Protein AF-A0A3D8RR15-F1 (afdb_monomer_lite)

Structure (mmCIF, N/CA/C/O backbone):
data_AF-A0A3D8RR15-F1
#
_entry.id   AF-A0A3D8RR15-F1
#
loop_
_atom_site.group_PDB
_atom_site.id
_atom_site.type_symbol
_atom_site.label_atom_id
_atom_site.label_alt_id
_atom_site.label_comp_id
_atom_site.label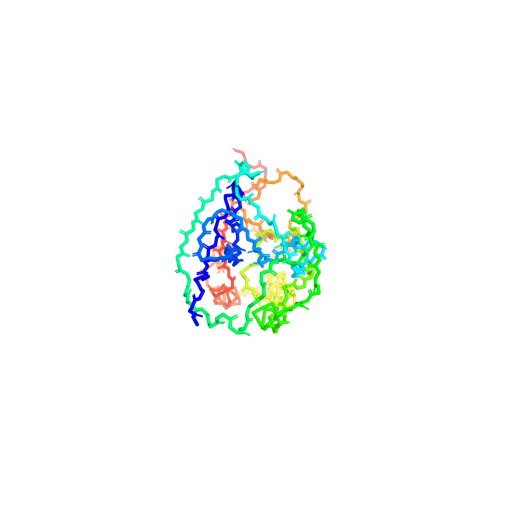_asym_id
_atom_site.label_entity_id
_atom_site.label_seq_id
_atom_site.pdbx_PDB_ins_code
_atom_site.Cartn_x
_atom_site.Cartn_y
_atom_site.Cartn_z
_atom_site.occupancy
_atom_site.B_iso_or_equiv
_atom_site.auth_seq_id
_atom_site.auth_comp_id
_atom_site.auth_asym_id
_atom_site.auth_atom_id
_atom_site.pdbx_PDB_model_num
ATOM 1 N N . MET A 1 1 ? 19.120 -11.774 -37.122 1.00 81.31 1 MET A N 1
ATOM 2 C CA . MET A 1 1 ? 20.131 -11.778 -36.034 1.00 81.31 1 MET A CA 1
ATOM 3 C C . MET A 1 1 ? 19.408 -11.426 -34.748 1.00 81.31 1 MET A C 1
ATOM 5 O O . MET A 1 1 ? 18.477 -10.637 -34.823 1.00 81.31 1 MET A O 1
ATOM 9 N N . SER A 1 2 ? 19.766 -12.019 -33.614 1.00 89.56 2 SER A N 1
ATOM 10 C CA . SER A 1 2 ? 19.128 -11.731 -32.325 1.00 89.56 2 SER A CA 1
ATOM 11 C C . SER A 1 2 ? 19.784 -10.544 -31.616 1.00 89.56 2 SER A C 1
ATOM 13 O O . SER A 1 2 ? 20.958 -10.241 -31.834 1.00 89.56 2 SER A O 1
ATOM 15 N N . ARG A 1 3 ? 19.001 -9.871 -30.776 1.00 91.81 3 ARG A N 1
ATOM 16 C CA . ARG A 1 3 ? 19.387 -8.743 -29.932 1.00 91.81 3 ARG A CA 1
ATOM 17 C C . ARG A 1 3 ? 18.994 -9.050 -28.502 1.00 91.81 3 ARG A C 1
ATOM 19 O O . ARG A 1 3 ? 17.835 -9.364 -28.253 1.00 91.81 3 ARG A O 1
ATOM 26 N N . THR A 1 4 ? 19.949 -8.984 -27.587 1.00 93.31 4 THR A N 1
ATOM 27 C CA . THR A 1 4 ? 19.691 -9.251 -26.174 1.00 93.31 4 THR A CA 1
ATOM 28 C C . THR A 1 4 ? 19.038 -8.036 -25.524 1.00 93.31 4 THR A C 1
ATOM 30 O O . THR A 1 4 ? 19.470 -6.902 -25.731 1.00 93.31 4 THR A O 1
ATOM 33 N N . ILE A 1 5 ? 17.987 -8.288 -24.753 1.00 94.44 5 ILE A N 1
ATOM 34 C CA . ILE A 1 5 ? 17.333 -7.325 -23.873 1.00 94.44 5 ILE A CA 1
ATOM 35 C C . ILE A 1 5 ? 17.653 -7.688 -22.425 1.00 94.44 5 ILE A C 1
ATOM 37 O O . ILE A 1 5 ? 17.771 -8.863 -22.070 1.00 94.44 5 ILE A O 1
ATOM 41 N N . TYR A 1 6 ? 17.788 -6.673 -21.587 1.00 95.62 6 TYR A N 1
ATOM 42 C CA . TYR A 1 6 ? 18.204 -6.804 -20.200 1.00 95.62 6 TYR A CA 1
ATOM 43 C C . TYR A 1 6 ? 17.142 -6.214 -19.280 1.00 95.62 6 TYR A C 1
ATOM 45 O O . TYR A 1 6 ? 16.520 -5.202 -19.605 1.00 95.62 6 TYR A O 1
ATOM 53 N N . LEU A 1 7 ? 16.960 -6.829 -18.118 1.00 96.00 7 LEU A N 1
ATOM 54 C CA . LEU A 1 7 ? 16.327 -6.189 -16.978 1.00 96.00 7 LEU A CA 1
ATOM 55 C C . LEU A 1 7 ? 17.397 -5.358 -16.275 1.00 96.00 7 LEU A C 1
ATOM 57 O O . LEU A 1 7 ? 18.438 -5.895 -15.897 1.00 96.00 7 LEU A O 1
ATOM 61 N N . ALA A 1 8 ? 17.142 -4.067 -16.118 1.00 93.94 8 ALA A N 1
ATOM 62 C CA . ALA A 1 8 ? 17.992 -3.152 -15.380 1.00 93.94 8 ALA A CA 1
ATOM 63 C C . ALA A 1 8 ? 17.315 -2.747 -14.071 1.00 93.94 8 ALA A C 1
ATOM 65 O O . ALA A 1 8 ? 16.169 -2.302 -14.067 1.00 93.94 8 ALA A O 1
ATOM 66 N N . GLU A 1 9 ? 18.041 -2.881 -12.969 1.00 93.12 9 GLU A N 1
ATOM 67 C CA . GLU A 1 9 ? 17.574 -2.580 -11.620 1.00 93.12 9 GLU A CA 1
ATOM 68 C C . GLU A 1 9 ? 18.453 -1.487 -11.020 1.00 93.12 9 GLU A C 1
ATOM 70 O O . GLU A 1 9 ? 19.650 -1.683 -10.820 1.00 93.12 9 GLU A O 1
ATOM 75 N N . PHE A 1 10 ? 17.869 -0.327 -10.737 1.00 89.88 10 PHE A N 1
ATOM 76 C CA . PHE A 1 10 ? 18.569 0.828 -10.188 1.00 89.88 10 PHE A CA 1
ATOM 77 C C . PHE A 1 10 ? 18.265 0.970 -8.700 1.00 89.88 10 PHE A C 1
ATOM 79 O O . PHE A 1 10 ? 17.107 0.902 -8.273 1.00 89.88 10 PHE A O 1
ATOM 86 N N . SER A 1 11 ? 19.301 1.222 -7.901 1.00 87.00 11 SER A N 1
ATOM 87 C CA . SER A 1 11 ? 19.129 1.482 -6.472 1.00 87.00 11 SER A CA 1
ATOM 88 C C . SER A 1 11 ? 18.287 2.743 -6.242 1.00 87.00 11 SER A C 1
ATOM 90 O O . SER A 1 11 ? 18.557 3.779 -6.849 1.00 87.00 11 SER A O 1
ATOM 92 N N . ASN A 1 12 ? 17.317 2.677 -5.327 1.00 83.69 12 ASN A N 1
ATOM 93 C CA . ASN A 1 12 ? 16.390 3.776 -5.030 1.00 83.69 12 ASN A CA 1
ATOM 94 C C . ASN A 1 12 ? 16.371 4.126 -3.529 1.00 83.69 12 ASN A C 1
ATOM 96 O O . ASN A 1 12 ? 15.324 4.366 -2.922 1.00 83.69 12 ASN A O 1
ATOM 100 N N . GLY A 1 13 ? 17.550 4.104 -2.899 1.00 82.19 13 GLY A N 1
ATOM 101 C CA . GLY A 1 13 ? 17.692 4.323 -1.459 1.00 82.19 13 GLY A CA 1
ATOM 102 C C . GLY A 1 13 ? 16.816 3.351 -0.646 1.00 82.19 13 GLY A C 1
ATOM 103 O O . GLY A 1 13 ? 16.933 2.146 -0.851 1.00 82.19 13 GLY A O 1
ATOM 104 N N . PRO A 1 14 ? 15.944 3.839 0.260 1.00 75.00 14 PRO A N 1
ATOM 105 C CA . PRO A 1 14 ? 15.065 2.992 1.073 1.00 75.00 14 PRO A CA 1
ATOM 106 C C . PRO A 1 14 ? 13.806 2.501 0.334 1.00 75.00 14 PRO A C 1
ATOM 108 O O . PRO A 1 14 ? 13.006 1.772 0.914 1.00 75.00 14 PRO A O 1
ATOM 111 N N . ARG A 1 15 ? 13.579 2.936 -0.912 1.00 76.88 15 ARG A N 1
ATOM 112 C CA . ARG A 1 15 ? 12.416 2.543 -1.719 1.00 76.88 15 ARG A CA 1
ATOM 113 C C . ARG A 1 15 ? 12.740 1.303 -2.557 1.00 76.88 15 ARG A C 1
ATOM 115 O O . ARG A 1 15 ? 13.917 1.041 -2.812 1.00 76.88 15 ARG A O 1
ATOM 122 N N . PRO A 1 16 ? 11.717 0.569 -3.039 1.00 80.56 16 PRO A N 1
ATOM 123 C CA . PRO A 1 16 ? 11.924 -0.495 -4.012 1.00 80.56 16 PRO A CA 1
ATOM 124 C C . PRO A 1 16 ? 12.769 -0.021 -5.199 1.00 80.56 16 PRO A C 1
ATOM 126 O O . PRO A 1 16 ? 12.643 1.129 -5.641 1.00 80.56 16 PRO A O 1
ATOM 129 N N . ALA A 1 17 ? 13.634 -0.913 -5.686 1.00 84.38 17 ALA A N 1
ATOM 130 C CA . ALA A 1 17 ? 14.498 -0.646 -6.826 1.00 84.38 17 ALA A CA 1
ATOM 131 C C . ALA A 1 17 ? 13.667 -0.213 -8.040 1.00 84.38 17 ALA A C 1
ATOM 133 O O . ALA A 1 17 ? 12.583 -0.742 -8.292 1.0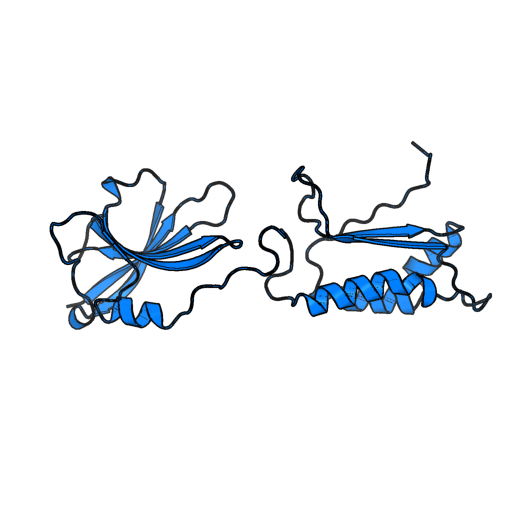0 84.38 17 ALA A O 1
ATOM 134 N N . HIS A 1 18 ? 14.184 0.757 -8.789 1.00 89.44 18 HIS A N 1
ATOM 135 C CA . HIS A 1 18 ? 13.564 1.161 -10.044 1.00 89.44 18 HIS A CA 1
ATOM 136 C C . HIS A 1 18 ? 13.942 0.146 -11.116 1.00 89.44 18 HIS A C 1
ATOM 138 O O . HIS A 1 18 ? 15.128 -0.092 -11.334 1.00 89.44 18 HIS A O 1
ATOM 144 N N . GLN A 1 19 ? 12.954 -0.456 -11.771 1.00 93.62 19 GLN A N 1
ATOM 145 C CA . GLN A 1 19 ? 13.181 -1.474 -12.793 1.00 93.62 19 GLN A CA 1
ATOM 146 C C . GLN A 1 19 ? 12.877 -0.923 -14.184 1.00 93.62 19 GLN A C 1
ATOM 148 O O . GLN A 1 19 ? 11.912 -0.184 -14.390 1.00 93.62 19 GLN A O 1
ATOM 153 N N . SER A 1 20 ? 13.698 -1.296 -15.157 1.00 94.81 20 SER A N 1
ATOM 154 C CA . SER A 1 20 ? 13.482 -0.957 -16.558 1.00 94.81 20 SER A CA 1
ATOM 155 C C . SER A 1 20 ? 13.972 -2.056 -17.489 1.00 94.81 20 SER A C 1
ATOM 157 O O . SER A 1 20 ? 14.752 -2.928 -17.109 1.00 94.81 20 SER A O 1
ATOM 159 N N . VAL A 1 21 ? 13.519 -2.003 -18.738 1.00 95.81 21 VAL A N 1
ATOM 160 C CA . VAL A 1 21 ? 14.070 -2.832 -19.808 1.00 95.81 21 VAL A CA 1
ATOM 161 C C . VAL A 1 21 ? 15.139 -2.024 -20.530 1.00 95.81 21 VAL A C 1
ATOM 163 O O . VAL A 1 21 ? 14.863 -0.948 -21.061 1.00 95.81 21 VAL A O 1
ATOM 166 N N . PHE A 1 22 ? 16.360 -2.543 -20.566 1.00 95.50 22 PHE A N 1
ATOM 167 C CA . PHE A 1 22 ? 17.473 -1.963 -21.304 1.00 95.50 22 PHE A CA 1
ATOM 168 C C . PHE A 1 22 ? 17.768 -2.781 -22.557 1.00 95.50 22 PHE A C 1
ATOM 170 O O . PHE A 1 22 ? 17.783 -4.012 -22.535 1.00 95.50 22 PHE A O 1
ATOM 177 N N . MET A 1 23 ? 18.059 -2.092 -23.654 1.00 94.50 23 MET A N 1
ATOM 178 C CA . MET A 1 23 ? 18.570 -2.713 -24.866 1.00 94.50 23 MET A CA 1
ATOM 179 C C . MET A 1 23 ? 19.755 -1.904 -25.394 1.00 94.50 23 MET A C 1
ATOM 181 O O . MET A 1 23 ? 19.569 -0.728 -25.728 1.00 94.50 23 MET A O 1
ATOM 185 N N . PRO A 1 24 ? 20.951 -2.504 -25.517 1.00 93.56 24 PRO A N 1
ATOM 186 C CA . PRO A 1 24 ? 22.107 -1.812 -26.063 1.00 93.56 24 PRO A CA 1
ATOM 187 C C . PRO A 1 24 ? 21.898 -1.455 -27.540 1.00 93.56 24 PRO A C 1
ATOM 189 O O . PRO A 1 24 ? 21.226 -2.166 -28.298 1.00 93.56 24 PRO A O 1
ATOM 192 N N . THR A 1 25 ? 22.505 -0.344 -27.950 1.00 90.38 25 THR A N 1
ATOM 193 C CA . THR A 1 25 ? 22.716 -0.013 -29.360 1.00 90.38 25 THR A CA 1
ATOM 194 C C . THR A 1 25 ? 23.772 -0.968 -29.906 1.00 90.38 25 THR A C 1
ATOM 196 O O . THR A 1 25 ? 24.826 -1.146 -29.299 1.00 90.38 25 THR A O 1
ATOM 199 N N . GLY A 1 26 ? 23.519 -1.612 -31.044 1.00 86.00 26 GLY A N 1
ATOM 200 C CA . GLY A 1 26 ? 24.313 -2.794 -31.392 1.00 86.00 26 GLY A CA 1
ATOM 201 C C . GLY A 1 26 ? 24.082 -3.965 -30.414 1.00 86.00 26 GLY A C 1
ATOM 202 O O . GLY A 1 26 ? 23.100 -4.026 -29.683 1.00 86.00 26 GLY A O 1
ATOM 203 N N . ASN A 1 27 ? 24.979 -4.944 -30.379 1.00 80.19 27 ASN A N 1
ATOM 204 C CA . ASN A 1 27 ? 24.727 -6.171 -29.606 1.00 80.19 27 ASN A CA 1
ATOM 205 C C . ASN A 1 27 ? 25.288 -6.146 -28.173 1.00 80.19 27 ASN A C 1
ATOM 207 O O . ASN A 1 27 ? 25.127 -7.130 -27.458 1.00 80.19 27 ASN A O 1
ATOM 211 N N . ALA A 1 28 ? 25.981 -5.079 -27.767 1.00 81.38 28 ALA A N 1
ATOM 212 C CA . ALA A 1 28 ? 26.660 -4.990 -26.476 1.00 81.38 28 ALA A CA 1
ATOM 213 C C . ALA A 1 28 ? 27.001 -3.534 -26.124 1.00 81.38 28 ALA A C 1
ATOM 215 O O . ALA A 1 28 ? 26.976 -2.659 -26.988 1.00 81.38 28 ALA A O 1
ATOM 216 N N . GLY A 1 29 ? 27.394 -3.304 -24.871 1.00 86.06 29 GLY A N 1
ATOM 217 C CA . GLY A 1 29 ? 27.859 -2.009 -24.376 1.00 86.06 29 GLY A CA 1
ATOM 218 C C . GLY A 1 29 ? 26.901 -1.372 -23.374 1.00 86.06 29 GLY A C 1
ATOM 219 O O . GLY A 1 29 ? 25.882 -1.949 -23.002 1.00 86.06 29 GLY A O 1
ATOM 220 N N . THR A 1 30 ? 27.262 -0.175 -22.922 1.00 89.25 30 THR A N 1
ATOM 221 C CA . THR A 1 30 ? 26.527 0.592 -21.904 1.00 89.25 30 THR A CA 1
ATOM 222 C C . THR A 1 30 ? 25.535 1.581 -22.501 1.00 89.25 30 THR A C 1
ATOM 224 O O . THR A 1 30 ? 24.663 2.075 -21.789 1.00 89.25 30 THR A O 1
ATOM 227 N N . LYS A 1 31 ? 25.651 1.857 -23.805 1.00 92.25 31 LYS A N 1
ATOM 228 C CA . LYS A 1 31 ? 24.805 2.804 -24.522 1.00 92.25 31 LYS A CA 1
ATOM 229 C C . LYS A 1 31 ? 23.668 2.100 -25.248 1.00 92.25 31 LYS A C 1
ATOM 231 O O . LYS A 1 31 ? 23.895 1.107 -25.936 1.00 92.25 31 LYS A O 1
ATOM 236 N N . GLY A 1 32 ? 22.455 2.628 -25.141 1.00 93.19 32 GLY A N 1
ATOM 237 C CA . GLY A 1 32 ? 21.276 2.000 -25.716 1.00 93.19 32 GLY A CA 1
ATOM 238 C C . GLY A 1 32 ? 19.986 2.780 -25.530 1.00 93.19 32 GLY A C 1
ATOM 239 O O . GLY A 1 32 ? 19.973 4.010 -25.400 1.00 93.19 32 GLY A O 1
ATOM 240 N N . LYS A 1 33 ? 18.879 2.041 -25.523 1.00 93.25 33 LYS A N 1
ATOM 241 C CA . LYS A 1 33 ? 17.575 2.544 -25.099 1.00 93.25 33 LYS A CA 1
ATOM 242 C C . LYS A 1 33 ? 17.150 1.923 -23.777 1.00 93.25 33 LYS A C 1
ATOM 244 O O . LYS A 1 33 ? 17.424 0.754 -23.513 1.00 93.25 33 LYS A O 1
ATOM 249 N N . LEU A 1 34 ? 16.452 2.721 -22.982 1.00 94.94 34 LEU A N 1
ATOM 250 C CA . LEU A 1 34 ? 15.803 2.326 -21.744 1.00 94.94 34 LEU A CA 1
ATOM 251 C C . LEU A 1 34 ? 14.294 2.491 -21.929 1.00 94.94 34 LEU A C 1
ATOM 253 O O . LEU A 1 34 ? 13.831 3.551 -22.352 1.00 94.94 34 LEU A O 1
ATOM 257 N N . ILE A 1 35 ? 13.535 1.457 -21.599 1.00 95.56 35 ILE A N 1
ATOM 258 C CA . ILE A 1 35 ? 12.078 1.486 -21.531 1.00 95.56 35 ILE A CA 1
ATOM 259 C C . ILE A 1 35 ? 11.723 1.383 -20.058 1.00 95.56 35 ILE A C 1
ATOM 261 O O . ILE A 1 35 ? 12.005 0.367 -19.420 1.00 95.56 35 ILE A O 1
ATOM 265 N N . HIS A 1 36 ? 11.146 2.438 -19.501 1.00 95.19 36 HIS A N 1
ATOM 266 C CA . HIS A 1 36 ? 10.798 2.468 -18.087 1.00 95.19 36 HIS A CA 1
ATOM 267 C C . HIS A 1 36 ? 9.482 3.190 -17.855 1.00 95.19 36 HIS A C 1
ATOM 269 O O . HIS A 1 36 ? 8.981 3.913 -18.714 1.00 95.19 36 HIS A O 1
ATOM 275 N N . VAL A 1 37 ? 8.924 2.966 -16.677 1.00 92.88 37 VAL A N 1
ATOM 276 C CA . VAL A 1 37 ? 7.763 3.696 -16.196 1.00 92.88 37 VAL A CA 1
ATOM 277 C C . VAL A 1 37 ? 8.248 4.631 -15.103 1.00 92.88 37 VAL A C 1
ATOM 279 O O . VAL A 1 37 ? 8.752 4.161 -14.088 1.00 92.88 37 VAL A O 1
ATOM 282 N N . ASP A 1 38 ? 8.113 5.932 -15.318 1.00 89.56 38 ASP A N 1
ATOM 283 C CA . ASP A 1 38 ? 8.514 6.960 -14.360 1.00 89.56 38 ASP A CA 1
ATOM 284 C C . ASP A 1 38 ? 7.288 7.668 -13.788 1.00 89.56 38 ASP A C 1
ATOM 286 O O . ASP A 1 38 ? 6.212 7.689 -14.391 1.00 89.56 38 ASP A O 1
ATOM 290 N N . GLY A 1 39 ? 7.436 8.241 -12.601 1.00 86.69 39 GLY A N 1
ATOM 291 C CA . GLY A 1 39 ? 6.383 9.004 -11.953 1.00 86.69 39 GLY A CA 1
ATOM 292 C C . GLY A 1 39 ? 6.275 8.701 -10.472 1.00 86.69 39 GLY A C 1
ATOM 293 O O . GLY A 1 39 ? 7.199 8.203 -9.828 1.00 86.69 39 GLY A O 1
ATOM 294 N N . ASN A 1 40 ? 5.135 9.064 -9.901 1.00 80.50 40 ASN A N 1
ATOM 295 C CA . ASN A 1 40 ? 4.880 8.868 -8.484 1.00 80.50 40 ASN A CA 1
ATOM 296 C C . ASN A 1 40 ? 3.383 8.672 -8.226 1.00 80.50 40 ASN A C 1
ATOM 298 O O . ASN A 1 40 ? 2.561 9.099 -9.038 1.00 80.50 40 ASN A O 1
ATOM 302 N N . PRO A 1 41 ? 2.993 8.102 -7.073 1.00 75.88 41 PRO A N 1
ATOM 303 C CA . PRO A 1 41 ? 1.584 7.869 -6.768 1.00 75.88 41 PRO A CA 1
ATOM 304 C C . PRO A 1 41 ? 0.702 9.126 -6.851 1.00 75.88 41 PRO A C 1
ATOM 306 O O . PRO A 1 41 ? -0.471 9.007 -7.202 1.00 75.88 41 PRO A O 1
ATOM 309 N N . ALA A 1 42 ? 1.241 10.321 -6.565 1.00 67.81 42 ALA A N 1
ATOM 310 C CA . ALA A 1 42 ? 0.489 11.581 -6.541 1.00 67.81 42 ALA A CA 1
ATOM 311 C C . ALA A 1 42 ? 0.147 12.126 -7.924 1.00 67.81 42 ALA A C 1
ATOM 313 O O . ALA A 1 42 ? -0.936 12.681 -8.106 1.00 67.81 42 ALA A O 1
ATOM 314 N N . LEU A 1 43 ? 1.047 11.961 -8.888 1.00 75.00 43 LEU A N 1
ATOM 315 C CA . LEU A 1 43 ? 0.873 12.444 -10.258 1.00 75.00 43 LEU A CA 1
ATOM 316 C C . LEU A 1 43 ? 0.492 11.323 -11.232 1.00 75.00 43 LEU A C 1
ATOM 318 O O . LEU A 1 43 ? 0.049 11.604 -12.342 1.00 75.00 43 LEU A O 1
ATOM 322 N N . GLY A 1 44 ? 0.596 10.069 -10.793 1.00 81.00 44 GLY A N 1
ATOM 323 C CA . GLY A 1 44 ? 0.514 8.896 -11.649 1.00 81.00 44 GLY A CA 1
ATOM 324 C C . GLY A 1 44 ? 1.863 8.556 -12.270 1.00 81.00 44 GLY A C 1
ATOM 325 O O . GLY A 1 44 ? 2.872 9.238 -12.063 1.00 81.00 44 GLY A O 1
ATOM 326 N N . PHE A 1 45 ? 1.862 7.466 -13.023 1.00 90.19 45 PHE A N 1
ATOM 327 C CA . PHE A 1 45 ? 3.034 6.962 -13.712 1.00 90.19 45 PHE A CA 1
ATOM 328 C C . PHE A 1 45 ? 2.844 7.065 -15.223 1.00 90.19 45 PHE A C 1
ATOM 330 O O . PHE A 1 45 ? 1.724 7.032 -15.730 1.00 90.19 45 PHE A O 1
ATOM 337 N N . SER A 1 46 ? 3.942 7.220 -15.952 1.00 92.50 46 SER A N 1
ATOM 338 C CA . SER A 1 46 ? 3.962 7.363 -17.405 1.00 92.50 46 SER A CA 1
ATOM 339 C C . SER A 1 46 ? 5.049 6.481 -18.000 1.00 92.50 46 SER A C 1
ATOM 341 O O . SER A 1 46 ? 6.140 6.363 -17.450 1.00 92.50 46 SER A O 1
ATOM 343 N N . LEU A 1 47 ? 4.735 5.842 -19.126 1.00 95.31 47 LEU A N 1
ATOM 344 C CA . LEU A 1 47 ? 5.711 5.096 -19.909 1.00 95.31 47 LEU A CA 1
ATOM 345 C C . LEU A 1 47 ? 6.621 6.088 -20.631 1.00 95.31 47 LEU A C 1
ATOM 347 O O . LEU A 1 47 ? 6.139 6.991 -21.316 1.00 95.31 47 LEU A O 1
ATOM 351 N N . GLU A 1 48 ? 7.925 5.886 -20.505 1.00 95.19 48 GLU A N 1
ATOM 352 C CA . GLU A 1 48 ? 8.936 6.745 -21.102 1.00 95.19 48 GLU A CA 1
ATOM 353 C C . GLU A 1 48 ? 9.998 5.907 -21.824 1.00 95.19 48 GLU A C 1
ATOM 355 O O . GLU A 1 48 ? 10.421 4.836 -21.377 1.00 95.19 48 GLU A O 1
ATOM 360 N N . PHE A 1 49 ? 10.435 6.415 -22.974 1.00 95.19 49 PHE A N 1
ATOM 361 C CA . PHE A 1 49 ? 11.507 5.853 -23.778 1.00 95.19 49 PHE A CA 1
ATOM 362 C C . PHE A 1 49 ? 12.709 6.787 -23.716 1.00 95.19 49 PHE A C 1
ATOM 364 O O . PHE A 1 49 ? 12.692 7.882 -24.288 1.00 95.19 49 PHE A O 1
ATOM 371 N N . LEU A 1 50 ? 13.773 6.341 -23.050 1.00 94.06 50 LEU A N 1
ATOM 372 C CA . LEU A 1 50 ? 15.067 7.010 -23.107 1.00 94.06 50 LEU A CA 1
ATOM 373 C C . LEU A 1 50 ? 15.862 6.388 -24.243 1.00 94.06 50 LEU A C 1
ATOM 375 O O . LEU A 1 50 ? 16.037 5.174 -24.310 1.00 94.06 50 LEU A O 1
ATOM 379 N N . ARG A 1 51 ? 16.366 7.219 -25.145 1.00 93.38 51 ARG A N 1
ATOM 380 C CA . ARG A 1 51 ? 17.150 6.793 -26.305 1.00 93.38 51 ARG A CA 1
ATOM 381 C C . ARG A 1 51 ? 18.515 7.452 -26.260 1.00 93.38 51 ARG A C 1
ATOM 383 O O . ARG A 1 51 ? 18.603 8.629 -25.926 1.00 93.38 51 ARG A O 1
ATOM 390 N N . ASN A 1 52 ? 19.554 6.704 -26.632 1.00 92.44 52 ASN A N 1
ATOM 391 C CA . ASN A 1 52 ? 20.959 7.066 -26.430 1.00 92.44 52 ASN A CA 1
ATOM 392 C C . ASN A 1 52 ? 21.326 7.221 -24.942 1.00 92.44 52 ASN A C 1
ATOM 394 O O . ASN A 1 52 ? 22.201 8.016 -24.613 1.00 92.44 52 ASN A O 1
ATOM 398 N N . PHE A 1 53 ? 20.651 6.477 -24.062 1.00 92.56 53 PHE A N 1
ATOM 399 C CA . PHE A 1 53 ? 21.011 6.361 -22.651 1.00 92.56 53 PHE A CA 1
ATOM 400 C C . PHE A 1 53 ? 22.342 5.635 -22.520 1.00 92.56 53 PHE A C 1
ATOM 402 O O . PHE A 1 53 ? 22.519 4.614 -23.178 1.00 92.56 53 PHE A O 1
ATOM 409 N N . ASP A 1 54 ? 23.246 6.142 -21.688 1.00 92.00 54 ASP A N 1
ATOM 410 C CA . ASP A 1 54 ? 24.533 5.515 -21.407 1.00 92.00 54 ASP A CA 1
ATOM 411 C C . ASP A 1 54 ? 24.722 5.374 -19.897 1.00 92.00 54 ASP A C 1
ATOM 413 O O . ASP A 1 54 ? 24.668 6.359 -19.159 1.00 92.00 54 ASP A O 1
ATOM 417 N N . TYR A 1 55 ? 24.966 4.148 -19.434 1.00 89.50 55 TYR A N 1
ATOM 418 C CA . TYR A 1 55 ? 25.285 3.908 -18.027 1.00 89.50 55 TYR A CA 1
ATOM 419 C C . TYR A 1 55 ? 26.580 4.597 -17.583 1.00 89.50 55 TYR A C 1
ATOM 421 O O . TYR A 1 55 ? 26.744 4.836 -16.390 1.00 89.50 55 TYR A O 1
ATOM 429 N N . ALA A 1 56 ? 27.490 4.930 -18.504 1.00 87.44 56 ALA A N 1
ATOM 430 C CA . ALA A 1 56 ? 28.704 5.675 -18.171 1.00 87.44 56 ALA A CA 1
ATOM 431 C C . ALA A 1 56 ? 28.403 7.086 -17.632 1.00 87.44 56 ALA A C 1
ATOM 433 O O . ALA A 1 56 ? 29.150 7.595 -16.798 1.00 87.44 56 ALA A O 1
ATOM 434 N N . ASP A 1 57 ? 27.292 7.687 -18.067 1.00 85.81 57 ASP A N 1
ATOM 435 C CA . ASP A 1 57 ? 26.849 9.017 -17.642 1.00 85.81 57 ASP A CA 1
ATOM 436 C C . ASP A 1 57 ? 25.931 8.966 -16.406 1.00 85.81 57 ASP A C 1
ATOM 438 O O . ASP A 1 57 ? 25.466 10.004 -15.925 1.00 85.81 57 ASP A O 1
ATOM 442 N N . PHE A 1 58 ? 25.647 7.768 -15.880 1.00 81.94 58 PHE A N 1
ATOM 443 C CA . PHE A 1 58 ? 24.683 7.564 -14.804 1.00 81.94 58 PHE A CA 1
ATOM 444 C C . PHE A 1 58 ? 25.377 7.107 -13.508 1.00 81.94 58 PHE A C 1
ATOM 446 O O . PHE A 1 58 ? 25.828 5.966 -13.416 1.00 81.94 58 PHE A O 1
ATOM 453 N N . PRO A 1 59 ? 25.457 7.961 -12.469 1.00 78.69 59 PRO A N 1
ATOM 454 C CA . PRO A 1 59 ? 26.224 7.662 -11.257 1.00 78.69 59 PRO A CA 1
ATOM 455 C C . PRO A 1 59 ? 25.515 6.701 -10.287 1.00 78.69 59 PRO A C 1
ATOM 457 O O . PRO A 1 59 ? 26.100 6.300 -9.281 1.00 78.69 59 PRO A O 1
ATOM 460 N N . THR A 1 60 ? 24.249 6.357 -10.533 1.00 82.50 60 THR A N 1
ATOM 461 C CA . THR A 1 60 ? 23.467 5.494 -9.641 1.00 82.50 60 THR A CA 1
ATOM 462 C C . THR A 1 60 ? 23.888 4.031 -9.791 1.00 82.50 60 THR A C 1
ATOM 464 O O . THR A 1 60 ? 23.935 3.538 -10.918 1.00 82.50 60 THR A O 1
ATOM 467 N N . PRO A 1 61 ? 24.120 3.301 -8.684 1.00 88.44 61 PRO A N 1
ATOM 468 C CA . PRO A 1 61 ? 24.343 1.860 -8.721 1.00 88.44 61 PRO A CA 1
ATOM 469 C C . PRO A 1 61 ? 23.214 1.119 -9.442 1.00 88.44 61 PRO A C 1
ATOM 471 O O . PRO A 1 61 ? 22.029 1.364 -9.186 1.00 88.44 61 PRO A O 1
ATOM 474 N N . TYR A 1 62 ? 23.590 0.193 -10.321 1.00 89.94 62 TYR A N 1
ATOM 475 C CA . TYR A 1 62 ? 22.655 -0.610 -11.096 1.00 89.94 62 TYR A CA 1
ATOM 476 C C . TYR A 1 62 ? 23.112 -2.066 -11.207 1.00 89.94 62 TYR A C 1
ATOM 478 O O . TYR A 1 62 ? 24.307 -2.366 -11.163 1.00 89.94 62 TYR A O 1
ATOM 486 N N . TRP A 1 63 ? 22.146 -2.957 -11.408 1.00 92.62 63 TRP A N 1
ATOM 487 C CA . TRP A 1 63 ? 22.359 -4.349 -11.787 1.00 92.62 63 TRP A CA 1
ATOM 488 C C . TRP A 1 63 ? 21.653 -4.631 -13.105 1.00 92.62 63 TRP A C 1
ATOM 490 O O . TRP A 1 63 ? 20.553 -4.136 -13.342 1.00 92.62 63 TRP A O 1
ATOM 500 N N . ILE A 1 64 ? 22.294 -5.417 -13.968 1.00 92.69 64 ILE A N 1
ATOM 501 C CA . ILE A 1 64 ? 21.707 -5.875 -15.226 1.00 92.69 64 ILE A CA 1
ATOM 502 C C . ILE A 1 64 ? 21.675 -7.396 -15.260 1.00 92.69 64 ILE A C 1
ATOM 504 O O . ILE A 1 64 ? 22.670 -8.056 -14.961 1.00 92.69 64 ILE A O 1
ATOM 508 N N . SER A 1 65 ? 20.532 -7.934 -15.664 1.00 94.19 65 SER A N 1
ATOM 509 C CA . SER A 1 65 ? 20.320 -9.364 -15.874 1.00 94.19 65 SER A CA 1
ATOM 510 C C . SER A 1 65 ? 19.768 -9.580 -17.276 1.00 94.19 65 SER A C 1
ATOM 512 O O . SER A 1 65 ? 18.937 -8.802 -17.740 1.00 94.19 65 SER A O 1
ATOM 514 N N . GLU A 1 66 ? 20.222 -10.617 -17.978 1.00 94.75 66 GLU A N 1
ATOM 515 C CA . GLU A 1 66 ? 19.656 -10.958 -19.285 1.00 94.75 66 GLU A CA 1
ATOM 516 C C . GLU A 1 66 ? 18.178 -11.336 -19.129 1.00 94.75 66 GLU A C 1
ATOM 518 O O . GLU A 1 66 ? 17.836 -12.238 -18.366 1.00 94.75 66 GLU A O 1
ATOM 523 N N . LEU A 1 67 ? 17.305 -10.624 -19.844 1.00 93.94 67 LEU A N 1
ATOM 524 C CA . LEU A 1 67 ? 15.863 -10.862 -19.829 1.00 93.94 67 LEU A CA 1
ATOM 525 C C . LEU A 1 67 ? 15.438 -11.775 -20.985 1.00 93.94 67 LEU A C 1
ATOM 527 O O . LEU A 1 67 ? 14.487 -12.542 -20.860 1.00 93.94 67 LEU A O 1
ATOM 531 N N . GLY A 1 68 ? 16.146 -11.700 -22.113 1.00 93.12 68 GLY A N 1
ATOM 532 C CA . GLY A 1 68 ? 15.926 -12.565 -23.264 1.00 93.12 68 GLY A CA 1
ATOM 533 C C . GLY A 1 68 ? 16.479 -11.976 -24.554 1.00 93.12 68 GLY A C 1
ATOM 534 O O . GLY A 1 68 ? 17.231 -11.003 -24.547 1.00 93.12 68 GLY A O 1
ATOM 535 N N . ALA A 1 69 ? 16.074 -12.554 -25.683 1.00 92.19 69 ALA A N 1
ATOM 536 C CA . ALA A 1 69 ? 16.494 -12.112 -27.005 1.00 92.19 69 ALA A CA 1
ATOM 537 C C . ALA A 1 69 ? 15.295 -11.811 -27.911 1.00 92.19 69 ALA A C 1
ATOM 539 O O . ALA A 1 69 ? 14.307 -12.544 -27.925 1.00 92.19 69 ALA A O 1
ATOM 540 N N . VAL A 1 70 ? 15.414 -10.756 -28.713 1.00 92.50 70 VAL A N 1
ATOM 541 C CA . VAL A 1 70 ? 14.440 -10.348 -29.731 1.00 92.50 70 VAL A CA 1
ATOM 542 C C . VAL A 1 70 ? 15.085 -10.384 -31.114 1.00 92.50 70 VAL A C 1
ATOM 544 O O . VAL A 1 70 ? 16.285 -10.157 -31.262 1.00 92.50 70 VAL A O 1
ATOM 547 N N . ASP A 1 71 ? 14.314 -10.701 -32.154 1.00 93.56 71 ASP A N 1
ATOM 548 C CA . ASP A 1 71 ? 14.824 -10.610 -33.523 1.00 93.56 71 ASP A CA 1
ATOM 549 C C . ASP A 1 71 ? 15.101 -9.142 -33.883 1.00 93.56 71 ASP A C 1
ATOM 551 O O . ASP A 1 71 ? 14.249 -8.276 -33.679 1.00 93.56 71 ASP A O 1
ATOM 555 N N . ALA A 1 72 ? 16.280 -8.869 -34.447 1.00 90.31 72 ALA A N 1
ATOM 556 C CA . ALA A 1 72 ? 16.717 -7.533 -34.846 1.00 90.31 72 ALA A CA 1
ATOM 557 C C . ALA A 1 72 ? 15.711 -6.808 -35.753 1.00 90.31 72 ALA A C 1
ATOM 559 O O . ALA A 1 72 ? 15.671 -5.587 -35.747 1.00 90.31 72 ALA A O 1
ATOM 560 N N . ARG A 1 73 ? 14.868 -7.527 -36.508 1.00 92.06 73 ARG A N 1
ATOM 561 C CA . ARG A 1 73 ? 13.831 -6.909 -37.353 1.00 92.06 73 ARG A CA 1
ATOM 562 C C . ARG A 1 73 ? 12.745 -6.163 -36.568 1.00 92.06 73 ARG A C 1
ATOM 564 O O . ARG A 1 73 ? 11.994 -5.395 -37.159 1.00 92.06 73 ARG A O 1
ATOM 571 N N . PHE A 1 74 ? 12.611 -6.438 -35.271 1.00 91.56 74 PHE A N 1
ATOM 572 C CA . PHE A 1 74 ? 11.600 -5.835 -34.400 1.00 91.56 74 PHE A CA 1
ATOM 573 C C . PHE A 1 74 ? 12.128 -4.646 -33.597 1.00 91.56 74 PHE A C 1
ATOM 575 O O . PHE A 1 74 ? 11.368 -4.021 -32.857 1.00 91.56 74 PHE A O 1
ATOM 582 N N . VAL A 1 75 ? 13.412 -4.326 -33.741 1.00 91.19 75 VAL A N 1
ATOM 583 C CA . VAL A 1 75 ? 14.075 -3.284 -32.967 1.00 91.19 75 VAL A CA 1
ATOM 584 C C . VAL A 1 75 ? 14.839 -2.348 -33.881 1.00 91.19 75 VAL A C 1
ATOM 586 O O . VAL A 1 75 ? 15.463 -2.767 -34.852 1.00 91.19 75 VAL A O 1
ATOM 589 N N . THR A 1 76 ? 14.811 -1.068 -33.540 1.00 89.50 76 THR A N 1
ATOM 590 C CA . THR A 1 76 ? 15.556 -0.044 -34.266 1.00 89.50 76 THR A CA 1
ATOM 591 C C . THR A 1 76 ? 16.525 0.615 -33.300 1.00 89.50 76 THR A C 1
ATOM 593 O O . THR A 1 76 ? 16.123 1.072 -32.223 1.00 89.50 76 THR A O 1
ATOM 596 N N . ASP A 1 77 ? 17.803 0.673 -33.680 1.00 85.50 77 ASP A N 1
ATOM 597 C CA . ASP A 1 77 ? 18.801 1.437 -32.934 1.00 85.50 77 ASP A CA 1
ATOM 598 C C . ASP A 1 77 ? 18.381 2.912 -32.843 1.00 85.50 77 ASP A C 1
ATOM 600 O O . ASP A 1 77 ? 17.633 3.438 -33.670 1.00 85.50 77 ASP A O 1
ATOM 604 N N . THR A 1 78 ? 18.817 3.577 -31.780 1.00 74.88 78 THR A N 1
ATOM 605 C CA . THR A 1 78 ? 18.302 4.887 -31.391 1.00 74.88 78 THR A CA 1
ATOM 606 C C . THR A 1 78 ? 18.591 5.957 -32.455 1.00 74.88 78 THR A C 1
ATOM 608 O O . THR A 1 78 ? 19.754 6.270 -32.710 1.00 74.88 78 THR A O 1
ATOM 611 N N . PRO A 1 79 ? 17.558 6.548 -33.091 1.00 65.81 79 PRO A N 1
ATOM 612 C CA . PRO A 1 79 ? 17.755 7.563 -34.123 1.00 65.81 79 PRO A CA 1
ATOM 613 C C . PRO A 1 79 ? 18.192 8.903 -33.507 1.00 65.81 79 PRO A C 1
ATOM 615 O O . PRO A 1 79 ? 17.789 9.238 -32.392 1.00 65.81 79 PRO A O 1
ATOM 618 N N . GLY A 1 80 ? 18.965 9.703 -34.249 1.00 63.78 80 GLY A N 1
ATOM 619 C CA . GLY A 1 80 ? 19.326 11.077 -33.875 1.00 63.78 80 GLY A CA 1
ATOM 620 C C . GLY A 1 80 ? 20.829 11.357 -33.881 1.00 63.78 80 GLY A C 1
ATOM 621 O O . GLY A 1 80 ? 21.625 10.585 -34.403 1.00 63.78 80 GLY A O 1
ATOM 622 N N . ASN A 1 81 ? 21.221 12.479 -33.280 1.00 74.81 81 ASN A N 1
ATOM 623 C CA . ASN A 1 81 ? 22.609 12.957 -33.184 1.00 74.81 81 ASN A CA 1
ATOM 624 C C . ASN A 1 81 ? 23.443 12.245 -32.094 1.00 74.81 81 ASN A C 1
ATOM 626 O O . ASN A 1 81 ? 24.514 12.721 -31.725 1.00 74.81 81 ASN A O 1
ATOM 630 N N . GLY A 1 82 ? 22.939 11.137 -31.542 1.00 79.31 82 GLY A N 1
ATOM 631 C CA . GLY A 1 82 ? 23.581 10.392 -30.461 1.00 79.31 82 GLY A CA 1
ATOM 632 C C . GLY A 1 82 ? 23.435 11.007 -29.064 1.00 79.31 82 GLY A C 1
ATOM 633 O O . GLY A 1 82 ? 24.003 10.441 -28.127 1.00 79.31 82 GLY A O 1
ATOM 634 N N . GLN A 1 83 ? 22.691 12.111 -28.906 1.00 85.62 83 GLN A N 1
ATOM 635 C CA . GLN A 1 83 ? 22.364 12.690 -27.599 1.00 85.62 83 GLN A CA 1
ATOM 636 C C . GLN A 1 83 ? 21.202 11.955 -26.932 1.00 85.62 83 GLN A C 1
ATOM 638 O O . GLN A 1 83 ? 20.291 11.461 -27.607 1.00 85.62 83 GLN A O 1
ATOM 643 N N . LEU A 1 84 ? 21.232 11.920 -25.597 1.00 90.62 84 LEU A N 1
ATOM 644 C CA . LEU A 1 84 ? 20.134 11.414 -24.785 1.00 90.62 84 LEU A CA 1
ATOM 645 C C . LEU A 1 84 ? 18.838 12.145 -25.153 1.00 90.62 84 LEU A C 1
ATOM 647 O O . LEU A 1 84 ? 18.779 13.373 -25.161 1.00 90.62 84 LEU A O 1
ATOM 651 N N . SER A 1 85 ? 17.794 11.378 -25.440 1.00 91.19 85 SER A N 1
ATOM 652 C CA . SER A 1 85 ? 16.448 11.898 -25.670 1.00 91.19 85 SER A CA 1
ATOM 653 C C . SER A 1 85 ? 15.434 11.098 -24.871 1.00 91.19 85 SER A C 1
ATOM 655 O O . SER A 1 85 ? 15.655 9.922 -24.581 1.00 91.19 85 SER A O 1
ATOM 657 N N . LYS A 1 86 ? 14.339 11.761 -24.506 1.00 93.06 86 LYS A N 1
ATOM 658 C CA . LYS A 1 86 ? 13.272 11.236 -23.660 1.00 93.06 86 LYS A CA 1
ATOM 659 C C . LYS A 1 86 ? 11.930 11.632 -24.270 1.00 93.06 86 LYS A C 1
ATOM 661 O O . LYS A 1 86 ? 11.676 12.821 -24.446 1.00 93.06 86 LYS A O 1
ATOM 666 N N . ASP A 1 87 ? 11.093 10.652 -24.597 1.00 90.69 87 ASP A N 1
ATOM 667 C CA . ASP A 1 87 ? 9.712 10.860 -25.051 1.00 90.69 87 ASP A CA 1
ATOM 668 C C . ASP A 1 87 ? 8.857 9.596 -24.844 1.00 90.69 87 ASP A C 1
ATOM 670 O O . ASP A 1 87 ? 9.362 8.572 -24.396 1.00 90.69 87 ASP A O 1
ATOM 674 N N . ALA A 1 88 ? 7.562 9.668 -25.159 1.00 91.38 88 ALA A N 1
ATOM 675 C CA . ALA A 1 88 ? 6.606 8.565 -25.003 1.00 91.38 88 ALA A CA 1
ATOM 676 C C . ALA A 1 88 ? 6.142 7.955 -26.343 1.00 91.38 88 ALA A C 1
ATOM 678 O O . ALA A 1 88 ? 5.210 7.154 -26.379 1.00 91.38 88 ALA A O 1
ATOM 679 N N . VAL A 1 89 ? 6.749 8.343 -27.470 1.00 92.44 89 VAL A N 1
ATOM 680 C CA . VAL A 1 89 ? 6.309 7.906 -28.803 1.00 92.44 89 VAL A CA 1
ATOM 681 C C . VAL A 1 89 ? 7.092 6.665 -29.203 1.00 92.44 89 VAL A C 1
ATOM 683 O O . VAL A 1 89 ? 8.293 6.763 -29.432 1.00 92.44 89 VAL A O 1
ATOM 686 N N . ALA A 1 90 ? 6.429 5.515 -29.326 1.00 93.38 90 ALA A N 1
ATOM 687 C CA . ALA A 1 90 ? 7.059 4.280 -29.792 1.00 93.38 90 ALA A CA 1
ATOM 688 C C . ALA A 1 90 ? 7.534 4.384 -31.256 1.00 93.38 90 ALA A C 1
ATOM 690 O O . ALA A 1 90 ? 6.859 4.968 -32.105 1.00 93.38 90 ALA A O 1
ATOM 691 N N . ARG A 1 91 ? 8.702 3.806 -31.557 1.00 91.44 91 ARG A N 1
ATOM 692 C CA . ARG A 1 91 ? 9.382 3.885 -32.866 1.00 91.44 91 ARG A CA 1
ATOM 693 C C . ARG A 1 91 ? 9.768 2.529 -33.452 1.00 91.44 91 ARG A C 1
ATOM 695 O O . ARG A 1 91 ? 10.166 2.463 -34.613 1.00 91.44 91 ARG A O 1
ATOM 702 N N . ASP A 1 92 ? 9.663 1.456 -32.680 1.00 91.88 92 ASP A N 1
ATOM 703 C CA . ASP A 1 92 ? 9.840 0.086 -33.156 1.00 91.88 92 ASP A CA 1
ATOM 704 C C . ASP A 1 92 ? 8.817 -0.864 -32.514 1.00 91.88 92 ASP A C 1
ATOM 706 O O . ASP A 1 92 ? 7.944 -0.437 -31.752 1.00 91.88 92 ASP A O 1
ATOM 710 N N . GLN A 1 93 ? 8.866 -2.148 -32.877 1.00 93.44 93 GLN A N 1
ATOM 711 C CA . GLN A 1 93 ? 7.900 -3.137 -32.393 1.00 93.44 93 GLN A CA 1
ATOM 712 C C . GLN A 1 93 ? 8.097 -3.443 -30.905 1.00 93.44 93 GLN A C 1
ATOM 714 O O . GLN A 1 93 ? 7.107 -3.637 -30.206 1.00 93.44 93 GLN A O 1
ATOM 719 N N . LEU A 1 94 ? 9.333 -3.424 -30.400 1.00 91.94 94 LEU A N 1
ATOM 720 C CA . LEU A 1 94 ? 9.602 -3.596 -28.971 1.00 91.94 94 LEU A CA 1
ATOM 721 C C . LEU A 1 94 ? 8.979 -2.456 -28.148 1.00 91.94 94 LEU A C 1
ATOM 723 O O . LEU A 1 94 ? 8.265 -2.710 -27.179 1.00 91.94 94 LEU A O 1
ATOM 727 N N . GLU A 1 95 ? 9.188 -1.208 -28.566 1.00 94.19 95 GLU A N 1
ATOM 728 C CA . GLU A 1 95 ? 8.583 -0.030 -27.939 1.00 94.19 95 GLU A CA 1
ATOM 729 C C . GLU A 1 95 ? 7.051 -0.048 -28.083 1.00 94.19 95 GLU A C 1
ATOM 731 O O . GLU A 1 95 ? 6.340 0.273 -27.136 1.00 94.19 95 GLU A O 1
ATOM 736 N N . SER A 1 96 ? 6.525 -0.492 -29.230 1.00 94.75 96 SER A N 1
ATOM 737 C CA . SER A 1 96 ? 5.076 -0.605 -29.458 1.00 94.75 96 SER A CA 1
ATOM 738 C C . SER A 1 96 ? 4.433 -1.635 -28.530 1.00 94.75 96 SER A C 1
ATOM 740 O O . SER A 1 96 ? 3.379 -1.368 -27.959 1.00 94.75 96 SER A O 1
ATOM 742 N N . VAL A 1 97 ? 5.078 -2.786 -28.319 1.00 93.88 97 VAL A N 1
ATOM 743 C CA . VAL A 1 97 ? 4.609 -3.802 -27.365 1.00 93.88 97 VAL A CA 1
ATOM 744 C C . VAL A 1 97 ? 4.609 -3.252 -25.940 1.00 93.88 97 VAL A C 1
ATOM 746 O O . VAL A 1 97 ? 3.665 -3.514 -25.198 1.00 93.88 97 VAL A O 1
ATOM 749 N N . ALA A 1 98 ? 5.600 -2.437 -25.566 1.00 92.56 98 ALA A N 1
ATOM 750 C CA . ALA A 1 98 ? 5.621 -1.799 -24.250 1.00 92.56 98 ALA A CA 1
ATOM 751 C C . ALA A 1 98 ? 4.397 -0.893 -24.008 1.00 92.56 98 ALA A C 1
ATOM 753 O O . ALA A 1 98 ? 3.908 -0.825 -22.885 1.00 92.56 98 ALA A O 1
ATOM 754 N N . THR A 1 99 ? 3.841 -0.261 -25.052 1.00 94.25 99 THR A N 1
ATOM 755 C CA . THR A 1 99 ? 2.624 0.571 -24.923 1.00 94.25 99 THR A CA 1
ATOM 756 C C . THR A 1 99 ? 1.346 -0.222 -24.634 1.00 94.25 99 THR A C 1
ATOM 758 O O . THR A 1 99 ? 0.349 0.366 -24.217 1.00 94.25 99 THR A O 1
ATOM 761 N N . LEU A 1 100 ? 1.356 -1.549 -24.822 1.00 92.94 100 LEU A N 1
ATOM 762 C CA . LEU A 1 100 ? 0.203 -2.409 -24.533 1.00 92.94 100 LEU A CA 1
ATOM 763 C C . LEU A 1 100 ? -0.031 -2.586 -23.027 1.00 92.94 100 LEU A C 1
ATOM 765 O O . LEU A 1 100 ? -1.118 -2.997 -22.620 1.00 92.94 100 LEU A O 1
ATOM 769 N N . VAL A 1 101 ? 0.974 -2.282 -22.202 1.00 87.69 101 VAL A N 1
ATOM 770 C CA . VAL A 1 101 ? 0.873 -2.314 -20.744 1.00 87.69 101 VAL A CA 1
ATOM 771 C C . VAL A 1 101 ? 0.659 -0.890 -20.249 1.00 87.69 101 VAL A C 1
ATOM 773 O O . VAL A 1 101 ? 1.574 -0.069 -20.261 1.00 87.69 101 VAL A O 1
ATOM 776 N N . ALA A 1 102 ? -0.564 -0.590 -19.813 1.00 87.62 102 ALA A N 1
ATOM 777 C CA . ALA A 1 102 ? -0.884 0.719 -19.262 1.00 87.62 102 ALA A CA 1
ATOM 778 C C . ALA A 1 102 ? -0.130 0.941 -17.934 1.00 87.62 102 ALA A C 1
ATOM 780 O O . ALA A 1 102 ? -0.256 0.113 -17.024 1.00 87.62 102 ALA A O 1
ATOM 781 N N . PRO A 1 103 ? 0.625 2.048 -17.789 1.00 89.19 103 PRO A N 1
ATOM 782 C CA . PRO A 1 103 ? 1.203 2.432 -16.511 1.00 89.19 103 PRO A CA 1
ATOM 783 C C . PRO A 1 103 ? 0.125 2.610 -15.435 1.00 89.19 103 PRO A C 1
ATOM 785 O O . PRO A 1 103 ? -1.007 2.995 -15.753 1.00 89.19 103 PRO A O 1
ATOM 788 N N . PRO A 1 104 ? 0.461 2.398 -14.153 1.00 84.06 104 PRO A N 1
ATOM 789 C CA . PRO A 1 104 ? -0.454 2.699 -13.066 1.00 84.06 104 PRO A CA 1
ATOM 790 C C . PRO A 1 104 ? -0.894 4.169 -13.092 1.00 84.06 104 PRO A C 1
ATOM 792 O O . PRO A 1 104 ? -0.081 5.090 -13.203 1.00 84.06 104 PRO A O 1
ATOM 795 N N . GLY A 1 105 ? -2.202 4.389 -12.964 1.00 82.19 105 GLY A N 1
ATOM 796 C CA . GLY A 1 105 ? -2.761 5.728 -12.827 1.00 82.19 105 GLY A CA 1
ATOM 797 C C . GLY A 1 105 ? -2.377 6.386 -11.500 1.00 82.19 105 GLY A C 1
ATOM 798 O O . GLY A 1 105 ? -1.767 5.779 -10.616 1.00 82.19 105 GLY A O 1
ATOM 799 N N . ARG A 1 106 ? -2.775 7.650 -11.344 1.00 77.12 106 ARG A N 1
ATOM 800 C CA . ARG A 1 106 ? -2.683 8.354 -10.062 1.00 77.12 106 ARG A CA 1
ATOM 801 C C . ARG A 1 106 ? -3.409 7.556 -8.973 1.00 77.12 106 ARG A C 1
ATOM 803 O O . ARG A 1 106 ? -4.560 7.162 -9.155 1.00 77.12 106 ARG A O 1
ATOM 810 N N . SER A 1 107 ? -2.755 7.381 -7.827 1.00 66.56 107 SER A N 1
ATOM 811 C CA . SER A 1 107 ? -3.402 6.828 -6.640 1.00 66.56 107 SER A CA 1
ATOM 812 C C . SER A 1 107 ? -4.442 7.817 -6.114 1.00 66.56 107 SER A C 1
ATOM 814 O O . SER A 1 107 ? -4.167 9.017 -6.008 1.00 66.56 107 SER A O 1
ATOM 816 N N . LEU A 1 108 ? -5.629 7.317 -5.753 1.00 57.62 108 LEU A N 1
ATOM 817 C CA . LEU A 1 108 ? -6.658 8.115 -5.077 1.00 57.62 108 LEU A CA 1
ATOM 818 C C . LEU A 1 108 ? -6.135 8.674 -3.743 1.00 57.62 108 LEU A C 1
ATOM 820 O O . LEU A 1 108 ? -6.448 9.813 -3.406 1.00 57.62 108 LEU A O 1
ATOM 824 N N . ASN A 1 109 ? -5.257 7.921 -3.067 1.00 62.66 109 ASN A N 1
ATOM 825 C CA . ASN A 1 109 ? -4.610 8.296 -1.810 1.00 62.66 109 ASN A CA 1
ATOM 826 C C . ASN A 1 109 ? -3.078 8.170 -1.956 1.00 62.66 109 ASN A C 1
ATOM 828 O O . ASN A 1 109 ? -2.483 7.152 -1.605 1.00 62.66 109 ASN A O 1
ATOM 832 N N . PRO A 1 110 ? -2.403 9.166 -2.545 1.00 46.88 110 PRO A N 1
ATOM 833 C CA . PRO A 1 110 ? -1.007 9.035 -2.968 1.00 46.88 110 PRO A CA 1
ATOM 834 C C . PRO A 1 110 ? 0.041 9.136 -1.855 1.00 46.88 110 PRO A C 1
ATOM 836 O O . PRO A 1 110 ? 1.225 8.934 -2.116 1.00 46.88 110 PRO A O 1
ATOM 839 N N . PHE A 1 111 ? -0.393 9.447 -0.638 1.00 50.94 111 PHE A N 1
ATOM 840 C CA . PHE A 1 111 ? 0.448 9.553 0.552 1.00 50.94 111 PHE A CA 1
ATOM 841 C C . PHE A 1 111 ? 0.016 8.575 1.644 1.00 50.94 111 PHE A C 1
ATOM 843 O O . PHE A 1 111 ? 0.393 8.765 2.790 1.00 50.94 111 PHE A O 1
ATOM 850 N N . ASP A 1 112 ? -0.789 7.567 1.297 1.00 51.09 112 ASP A N 1
ATOM 851 C CA . ASP A 1 112 ? -1.342 6.604 2.246 1.00 51.09 112 ASP A CA 1
ATOM 852 C C . ASP A 1 112 ? -0.445 5.354 2.276 1.00 51.09 112 ASP A C 1
ATOM 854 O O . ASP A 1 112 ? -0.409 4.596 1.301 1.00 51.09 112 ASP A O 1
ATOM 858 N N . PRO A 1 113 ? 0.376 5.176 3.326 1.00 47.84 113 PRO A N 1
ATOM 859 C CA . PRO A 1 113 ? 1.484 4.228 3.312 1.00 47.84 113 PRO A CA 1
ATOM 860 C C . PRO A 1 113 ? 1.083 2.763 3.533 1.00 47.84 113 PRO A C 1
ATOM 862 O O . PRO A 1 113 ? 1.971 1.914 3.506 1.00 47.84 113 PRO A O 1
ATOM 865 N N . ALA A 1 114 ? -0.197 2.428 3.739 1.00 48.62 114 ALA A N 1
ATOM 866 C CA . ALA A 1 114 ? -0.620 1.032 3.882 1.00 48.62 114 ALA A CA 1
ATOM 867 C C . ALA A 1 114 ? -2.120 0.813 3.603 1.00 48.62 114 ALA A C 1
ATOM 869 O O . ALA A 1 114 ? -2.955 0.784 4.509 1.00 48.62 114 ALA A O 1
ATOM 870 N N . LEU A 1 115 ? -2.450 0.541 2.340 1.00 48.78 115 LEU A N 1
ATOM 871 C CA . LEU A 1 115 ? -3.424 -0.509 2.043 1.00 48.78 115 LEU A CA 1
ATOM 872 C C . LEU A 1 115 ? -2.631 -1.725 1.565 1.00 48.78 115 LEU A C 1
ATOM 874 O O . LEU A 1 115 ? -1.704 -1.557 0.770 1.00 48.78 115 LEU A O 1
ATOM 878 N N . LYS A 1 116 ? -3.035 -2.946 1.954 1.00 49.53 116 LYS A N 1
ATOM 879 C CA . LYS A 1 116 ? -2.659 -4.132 1.169 1.00 49.53 116 LYS A CA 1
ATOM 880 C C . LYS A 1 116 ? -2.959 -3.811 -0.290 1.00 49.53 116 LYS A C 1
ATOM 882 O O . LYS A 1 116 ? -4.080 -3.405 -0.613 1.00 49.53 116 LYS A O 1
ATOM 887 N N . SER A 1 117 ? -1.947 -3.927 -1.139 1.00 49.75 117 SER A N 1
ATOM 888 C CA . SER A 1 117 ? -2.019 -3.593 -2.557 1.00 49.75 117 SER A CA 1
ATOM 889 C C . SER A 1 117 ? -3.254 -4.245 -3.197 1.00 49.75 117 SER A C 1
ATOM 891 O O . SER A 1 117 ? -3.297 -5.454 -3.398 1.00 49.75 117 SER A O 1
ATOM 893 N N . GLY A 1 118 ? -4.289 -3.442 -3.481 1.00 55.69 118 GLY A N 1
ATOM 894 C CA . GLY A 1 118 ? -5.498 -3.878 -4.195 1.00 55.69 118 GLY A CA 1
ATOM 895 C C . GLY A 1 118 ? -6.842 -3.732 -3.471 1.00 55.69 118 GLY A C 1
ATOM 896 O O . GLY A 1 118 ? -7.872 -3.969 -4.100 1.00 55.69 118 GLY A O 1
ATOM 897 N N . LEU A 1 119 ? -6.891 -3.327 -2.197 1.00 68.81 119 LEU A N 1
ATOM 898 C CA . LEU A 1 119 ? -8.175 -3.044 -1.540 1.00 68.81 119 LEU A CA 1
ATOM 899 C C . LEU A 1 119 ? -8.783 -1.724 -2.042 1.00 68.81 119 LEU A C 1
ATOM 901 O O . LEU A 1 119 ? -8.091 -0.720 -2.196 1.00 68.81 119 LEU A O 1
ATOM 905 N N . SER A 1 120 ? -10.092 -1.725 -2.304 1.00 80.00 120 SER A N 1
ATOM 906 C CA . SER A 1 120 ? -10.799 -0.522 -2.754 1.00 80.00 120 SER A CA 1
ATOM 907 C C . SER A 1 120 ? -11.041 0.453 -1.596 1.00 80.00 120 SER A C 1
ATOM 909 O O . SER A 1 120 ? -11.203 0.038 -0.445 1.00 80.00 120 SER A O 1
ATOM 911 N N . ALA A 1 121 ? -11.124 1.750 -1.902 1.00 80.38 121 ALA A N 1
ATOM 912 C CA . ALA A 1 121 ? -11.454 2.777 -0.913 1.00 80.38 121 ALA A CA 1
ATOM 913 C C . ALA A 1 121 ? -12.815 2.517 -0.236 1.00 80.38 121 ALA A C 1
ATOM 915 O O . ALA A 1 121 ? -12.961 2.742 0.965 1.00 80.38 121 ALA A O 1
ATOM 916 N N . ASP A 1 122 ? -13.789 1.983 -0.978 1.00 84.12 122 ASP A N 1
ATOM 917 C CA . ASP A 1 122 ? -15.096 1.594 -0.442 1.00 84.12 122 ASP A CA 1
ATOM 918 C C . ASP A 1 122 ? -14.992 0.460 0.579 1.00 84.12 122 ASP A C 1
ATOM 920 O O . ASP A 1 122 ? -15.651 0.508 1.616 1.00 84.12 122 ASP A O 1
ATOM 924 N N . THR A 1 123 ? -14.119 -0.523 0.342 1.00 86.44 123 THR A N 1
ATOM 925 C CA . THR A 1 123 ? -13.864 -1.607 1.303 1.00 86.44 123 THR A CA 1
ATOM 926 C C . THR A 1 123 ? -13.263 -1.069 2.599 1.00 86.44 123 THR A C 1
ATOM 928 O O . THR A 1 123 ? -13.707 -1.438 3.682 1.00 86.44 123 THR A O 1
ATOM 931 N N . VAL A 1 124 ? -12.284 -0.162 2.513 1.00 88.06 124 VAL A N 1
ATOM 932 C CA . VAL A 1 124 ? -11.692 0.460 3.711 1.00 88.06 124 VAL A CA 1
ATOM 933 C C . VAL A 1 124 ? -12.740 1.263 4.475 1.00 88.06 124 VAL A C 1
ATOM 935 O O . VAL A 1 124 ? -12.856 1.140 5.696 1.00 88.06 124 VAL A O 1
ATOM 938 N N . LYS A 1 125 ? -13.549 2.048 3.758 1.00 89.06 125 LYS A N 1
ATOM 939 C CA . LYS A 1 125 ? -14.624 2.847 4.348 1.00 89.06 125 LYS A CA 1
ATOM 940 C C . LYS A 1 125 ? -15.680 1.982 5.039 1.00 89.06 125 LYS A C 1
ATOM 942 O O . LYS A 1 125 ? -16.118 2.337 6.135 1.00 89.06 125 LYS A O 1
ATOM 947 N N . ASP A 1 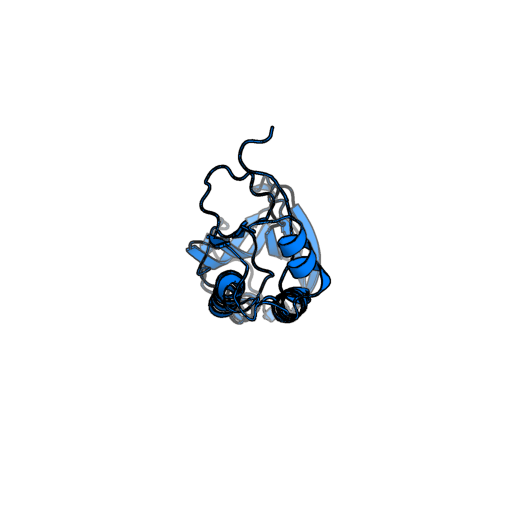126 ? -16.076 0.864 4.434 1.00 92.19 126 ASP A N 1
ATOM 948 C CA . ASP A 1 126 ? -16.989 -0.109 5.043 1.00 92.19 126 ASP A CA 1
ATOM 949 C C . ASP A 1 126 ? -16.420 -0.654 6.358 1.00 92.19 126 ASP A C 1
ATOM 951 O O . ASP A 1 126 ? -17.081 -0.579 7.393 1.00 92.19 126 ASP A O 1
ATOM 955 N N . LEU A 1 127 ? -15.163 -1.101 6.359 1.00 91.62 127 LEU A N 1
ATOM 956 C CA . LEU A 1 127 ? -14.520 -1.652 7.553 1.00 91.62 127 LEU A CA 1
ATOM 957 C C . LEU A 1 127 ? -14.401 -0.627 8.683 1.00 91.62 127 LEU A C 1
ATOM 959 O O . LEU A 1 127 ? -14.713 -0.945 9.831 1.00 91.62 127 LEU A O 1
ATOM 963 N N . CYS A 1 128 ? -14.024 0.614 8.365 1.00 93.62 128 CYS A N 1
ATOM 964 C CA . CYS A 1 128 ? -13.982 1.702 9.344 1.00 93.62 128 CYS A CA 1
ATOM 965 C C . CYS A 1 128 ? -15.377 1.982 9.919 1.00 93.62 128 CYS A C 1
ATOM 967 O O . CYS A 1 128 ? -15.541 2.152 11.126 1.00 93.62 128 CYS A O 1
ATOM 969 N N . THR A 1 129 ? -16.403 1.978 9.064 1.00 95.19 129 THR A N 1
ATOM 970 C CA . THR A 1 129 ? -17.797 2.179 9.484 1.00 95.19 129 THR A CA 1
ATOM 971 C C . THR A 1 129 ? -18.267 1.039 10.389 1.00 95.19 129 THR A C 1
ATOM 973 O O . THR A 1 129 ? -18.894 1.287 11.421 1.00 95.19 129 THR A O 1
ATOM 976 N N . ARG A 1 130 ? -17.932 -0.211 10.050 1.00 95.50 130 ARG A N 1
ATOM 977 C CA . ARG A 1 130 ? -18.239 -1.396 10.861 1.00 95.50 130 ARG A CA 1
ATOM 978 C C . ARG A 1 130 ? -17.557 -1.350 12.225 1.00 95.50 130 ARG A C 1
ATOM 980 O O . ARG A 1 130 ? -18.239 -1.618 13.209 1.00 95.50 130 ARG A O 1
ATOM 987 N N . MET A 1 131 ? -16.279 -0.965 12.283 1.00 94.88 131 MET A N 1
ATOM 988 C CA . MET A 1 131 ? -15.529 -0.802 13.534 1.00 94.88 131 MET A CA 1
ATOM 989 C C . MET A 1 131 ? -16.228 0.188 14.472 1.00 94.88 131 MET A C 1
ATOM 991 O O . MET A 1 131 ? -16.503 -0.125 15.626 1.00 94.88 131 MET A O 1
ATOM 995 N N . LEU A 1 132 ? -16.596 1.366 13.959 1.00 96.19 132 LEU A N 1
ATOM 996 C CA . LEU A 1 132 ? -17.279 2.391 14.755 1.00 96.19 132 LEU A CA 1
ATOM 997 C C . LEU A 1 132 ? -18.705 1.989 15.152 1.00 96.19 132 LEU A C 1
ATOM 999 O O . LEU A 1 132 ? -19.186 2.391 16.210 1.00 96.19 132 LEU A O 1
ATOM 1003 N N . SER A 1 133 ? -19.371 1.170 14.335 1.00 96.94 133 SER A N 1
ATOM 1004 C CA . SER A 1 133 ? -20.718 0.658 14.618 1.00 96.94 133 SER A CA 1
ATOM 1005 C C . SER A 1 133 ? -20.739 -0.426 15.703 1.00 96.94 133 SER A C 1
ATOM 1007 O O . SER A 1 133 ? -21.821 -0.793 16.164 1.00 96.94 133 SER A O 1
ATOM 1009 N N . LEU A 1 134 ? -19.582 -0.954 16.132 1.00 96.06 134 LEU A N 1
ATOM 1010 C CA . LEU A 1 134 ? -19.523 -1.919 17.236 1.00 96.06 134 LEU A CA 1
ATOM 1011 C C . LEU A 1 134 ? -20.086 -1.332 18.526 1.00 96.06 134 LEU A C 1
ATOM 1013 O O . LEU A 1 134 ? -20.693 -2.069 19.296 1.00 96.06 134 LEU A O 1
ATOM 1017 N N . LYS A 1 135 ? -19.987 -0.009 18.719 1.00 96.56 135 LYS A N 1
ATOM 1018 C CA . LYS A 1 135 ? -20.552 0.647 19.901 1.00 96.56 135 LYS A CA 1
ATOM 1019 C C . LYS A 1 135 ? -22.049 0.383 20.083 1.00 96.56 135 LYS A C 1
ATOM 1021 O O . LYS A 1 135 ? -22.515 0.332 21.210 1.00 96.56 135 LYS A O 1
ATOM 1026 N N . ASP A 1 136 ? -22.778 0.219 18.978 1.00 96.12 136 ASP A N 1
ATOM 1027 C CA . ASP A 1 136 ? -24.223 -0.011 18.966 1.00 96.12 136 ASP A CA 1
ATOM 1028 C C . ASP A 1 136 ? -24.558 -1.509 18.849 1.00 96.12 136 ASP A C 1
ATOM 1030 O O . ASP A 1 136 ? -25.609 -1.953 19.309 1.00 96.12 136 ASP A O 1
ATOM 1034 N N . LYS A 1 137 ? -23.671 -2.295 18.221 1.00 96.44 137 LYS A N 1
ATOM 1035 C CA . LYS A 1 137 ? -23.882 -3.723 17.929 1.00 96.44 137 LYS A CA 1
ATOM 1036 C C . LYS A 1 137 ? -23.422 -4.666 19.040 1.00 96.44 137 LYS A C 1
ATOM 1038 O O . LYS A 1 137 ? -23.991 -5.747 19.167 1.00 96.44 137 LYS A O 1
ATOM 1043 N N . CYS A 1 138 ? -22.409 -4.290 19.815 1.00 95.94 138 CYS A N 1
ATOM 1044 C CA . CYS A 1 138 ? -21.950 -5.062 20.965 1.00 95.94 138 CYS A CA 1
ATOM 1045 C C . CYS A 1 138 ? -22.919 -4.841 22.125 1.00 95.94 138 CYS A C 1
ATOM 1047 O O . CYS A 1 138 ? -22.933 -3.783 22.757 1.00 95.94 138 CYS A O 1
ATOM 1049 N N . VAL A 1 139 ? -23.760 -5.842 22.379 1.00 96.06 139 VAL A N 1
ATOM 1050 C CA . VAL A 1 139 ? -24.844 -5.792 23.363 1.00 96.06 139 VAL A CA 1
ATOM 1051 C C . VAL A 1 139 ? -24.549 -6.782 24.480 1.00 96.06 139 VAL A C 1
ATOM 1053 O O . VAL A 1 139 ? -24.319 -7.967 24.239 1.00 96.06 139 VAL A O 1
ATOM 1056 N N . HIS A 1 140 ? -24.587 -6.310 25.725 1.00 92.38 140 HIS A N 1
ATOM 1057 C CA . HIS A 1 140 ? -24.262 -7.149 26.870 1.00 92.38 140 HIS A CA 1
ATOM 1058 C C . HIS A 1 140 ? -25.391 -8.173 27.110 1.00 92.38 140 HIS A C 1
ATOM 1060 O O . HIS A 1 140 ? -26.567 -7.793 27.175 1.00 92.38 140 HIS A O 1
ATOM 1066 N N . PRO A 1 141 ? -25.080 -9.468 27.307 1.00 89.88 141 PRO A N 1
ATOM 1067 C CA . PRO A 1 141 ? -26.068 -10.548 27.273 1.00 89.88 141 PRO A CA 1
ATOM 1068 C C . PRO A 1 141 ? -27.102 -10.446 28.398 1.00 89.88 141 PRO A C 1
ATOM 1070 O O . PRO A 1 141 ? -28.270 -10.765 28.197 1.00 89.88 141 PRO A O 1
ATOM 1073 N N . THR A 1 142 ? -26.703 -9.954 29.572 1.00 90.94 142 THR A N 1
ATOM 1074 C CA . THR A 1 142 ? -27.610 -9.801 30.721 1.00 90.94 142 THR A CA 1
ATOM 1075 C C . THR A 1 142 ? -28.485 -8.550 30.636 1.00 90.94 142 THR A C 1
ATOM 1077 O O . THR A 1 142 ? -29.670 -8.611 30.947 1.00 90.94 142 THR A O 1
ATOM 1080 N N . SER A 1 143 ? -27.918 -7.403 30.249 1.00 91.50 143 SER A N 1
ATOM 1081 C CA . SER A 1 143 ? -28.631 -6.120 30.270 1.00 91.50 143 SER A CA 1
ATOM 1082 C C . SER A 1 143 ? -29.401 -5.848 28.979 1.00 91.50 143 SER A C 1
ATOM 1084 O O . SER A 1 143 ? -30.283 -4.991 28.987 1.00 91.50 143 SER A O 1
ATOM 1086 N N . GLN A 1 144 ? -29.073 -6.561 27.892 1.00 92.94 144 GLN A N 1
ATOM 1087 C CA . GLN A 1 144 ? -29.618 -6.352 26.548 1.00 92.94 144 GLN A CA 1
ATOM 1088 C C . GLN A 1 144 ? -29.440 -4.905 26.058 1.00 92.94 144 GLN A C 1
ATOM 1090 O O . GLN A 1 144 ? -30.258 -4.379 25.305 1.00 92.94 144 GLN A O 1
ATOM 1095 N N . LYS A 1 145 ? -28.366 -4.245 26.506 1.00 93.00 145 LYS A N 1
ATOM 1096 C CA . LYS A 1 145 ? -28.009 -2.879 26.113 1.00 93.00 145 LYS A CA 1
ATOM 1097 C C . LYS A 1 145 ? -26.577 -2.818 25.582 1.00 93.00 145 LYS A C 1
ATOM 1099 O O . LYS A 1 145 ? -25.750 -3.629 26.014 1.00 93.00 145 LYS A O 1
ATOM 1104 N N . PRO A 1 146 ? -26.274 -1.861 24.689 1.00 96.62 146 PRO A N 1
ATOM 1105 C CA . PRO A 1 146 ? -24.899 -1.573 24.322 1.00 96.62 146 PRO A CA 1
ATOM 1106 C C . PRO A 1 146 ? -24.082 -1.173 25.551 1.00 96.62 146 PRO A C 1
ATOM 1108 O O . PRO A 1 146 ? -24.590 -0.468 26.427 1.00 96.62 146 PRO A O 1
ATOM 1111 N N . TYR A 1 147 ? -22.846 -1.657 25.629 1.00 96.12 147 TYR A N 1
ATOM 1112 C CA . TYR A 1 147 ? -21.980 -1.481 26.805 1.00 96.12 147 TYR A CA 1
ATOM 1113 C C . TYR A 1 147 ? -20.649 -0.780 26.489 1.00 96.12 147 TYR A C 1
ATOM 1115 O O . TYR A 1 147 ? -19.885 -0.446 27.393 1.00 96.12 147 TYR A O 1
ATOM 1123 N N . ILE A 1 148 ? -20.380 -0.523 25.209 1.00 97.50 148 ILE A N 1
ATOM 1124 C CA . ILE A 1 148 ? -19.282 0.337 24.770 1.00 97.50 148 ILE A CA 1
ATOM 1125 C C . ILE A 1 148 ? -19.711 1.789 24.991 1.00 97.50 148 ILE A C 1
ATOM 1127 O O . ILE A 1 148 ? -20.748 2.213 24.481 1.00 97.50 148 ILE A O 1
ATOM 1131 N N . LEU A 1 149 ? -18.915 2.553 25.738 1.00 96.25 149 LEU A N 1
ATOM 1132 C CA . LEU A 1 149 ? -19.221 3.949 26.054 1.00 96.25 149 LEU A CA 1
ATOM 1133 C C . LEU A 1 149 ? -19.025 4.850 24.840 1.00 96.25 149 LEU A C 1
ATOM 1135 O O . LEU A 1 149 ? -19.880 5.676 24.514 1.00 96.25 149 LEU A O 1
ATOM 1139 N N . SER A 1 150 ? -17.902 4.677 24.150 1.00 96.62 150 SER A N 1
ATOM 1140 C CA . SER A 1 150 ? -17.595 5.423 22.940 1.00 96.62 150 SER A CA 1
ATOM 1141 C C . SER A 1 150 ? -16.703 4.614 22.003 1.00 96.62 150 SER A C 1
ATOM 1143 O O . SER A 1 150 ? -15.916 3.771 22.424 1.00 96.62 150 SER A O 1
ATOM 1145 N N . ALA A 1 151 ? -16.856 4.862 20.705 1.00 96.69 151 ALA A N 1
ATOM 1146 C CA . ALA A 1 151 ? -15.952 4.377 19.673 1.00 96.69 151 ALA A CA 1
ATOM 1147 C C . ALA A 1 151 ? -15.654 5.542 18.732 1.00 96.69 151 ALA A C 1
ATOM 1149 O O . ALA A 1 151 ? -16.572 6.176 18.202 1.00 96.69 151 ALA A O 1
ATOM 1150 N N . SER A 1 152 ? -14.375 5.841 18.552 1.00 95.81 152 SER A N 1
ATOM 1151 C CA . SER A 1 152 ? -13.889 6.903 17.674 1.00 95.81 152 SER A CA 1
ATOM 1152 C C . SER A 1 152 ? -12.653 6.430 16.924 1.00 95.81 152 SER A C 1
ATOM 1154 O O . SER A 1 152 ? -12.019 5.453 17.313 1.00 95.81 152 SER A O 1
ATOM 1156 N N . GLY A 1 153 ? -12.325 7.084 15.818 1.00 94.25 153 GLY A N 1
ATOM 1157 C CA . GLY A 1 153 ? -11.172 6.715 15.015 1.00 94.25 153 GLY A CA 1
ATOM 1158 C C . GLY A 1 153 ? -11.193 7.353 13.640 1.00 94.25 153 GLY A C 1
ATOM 1159 O O . GLY A 1 153 ? -12.151 8.040 13.276 1.00 94.25 153 GLY A O 1
ATOM 1160 N N . GLY A 1 154 ? -10.132 7.123 12.878 1.00 91.94 154 GLY A N 1
ATOM 1161 C CA . GLY A 1 154 ? -9.969 7.692 11.549 1.00 91.94 154 GLY A CA 1
ATOM 1162 C C . GLY A 1 154 ? -8.630 7.346 10.917 1.00 91.94 154 GLY A C 1
ATOM 1163 O O . GLY A 1 154 ? -7.813 6.637 11.508 1.00 91.94 154 GLY A O 1
ATOM 1164 N N . ALA A 1 155 ? -8.442 7.854 9.701 1.00 91.06 155 ALA A N 1
ATOM 1165 C CA . ALA A 1 155 ? -7.174 7.787 8.993 1.00 91.06 155 ALA A CA 1
ATOM 1166 C C . ALA A 1 155 ? -6.137 8.705 9.654 1.00 91.06 155 ALA A C 1
ATOM 1168 O O . ALA A 1 155 ? -6.473 9.793 10.133 1.00 91.06 155 ALA A O 1
ATOM 1169 N N . ASP A 1 156 ? -4.887 8.260 9.656 1.00 89.00 156 ASP A N 1
ATOM 1170 C CA . ASP A 1 156 ? -3.744 9.056 10.069 1.00 89.00 156 ASP A CA 1
ATOM 1171 C C . ASP A 1 156 ? -3.615 10.305 9.190 1.00 89.00 156 ASP A C 1
ATOM 1173 O O . ASP A 1 156 ? -3.780 10.278 7.970 1.00 89.00 156 ASP A O 1
ATOM 1177 N N . ASN A 1 157 ? -3.318 11.420 9.843 1.00 85.75 157 ASN A N 1
ATOM 1178 C CA . ASN A 1 157 ? -3.036 12.697 9.207 1.00 85.75 157 ASN A CA 1
ATOM 1179 C C . ASN A 1 157 ? -1.772 13.348 9.786 1.00 85.75 157 ASN A C 1
ATOM 1181 O O . ASN A 1 157 ? -1.561 14.548 9.584 1.00 85.75 157 ASN A O 1
ATOM 1185 N N . SER A 1 158 ? -0.947 12.588 10.519 1.00 81.38 158 SER A N 1
ATOM 1186 C CA . SER A 1 158 ? 0.265 13.126 11.120 1.00 81.38 158 SER A CA 1
ATOM 1187 C C . SER A 1 158 ? 1.368 13.314 10.067 1.00 81.38 158 SER A C 1
ATOM 1189 O O . SER A 1 158 ? 1.722 12.381 9.340 1.00 81.38 158 SER A O 1
ATOM 1191 N N . P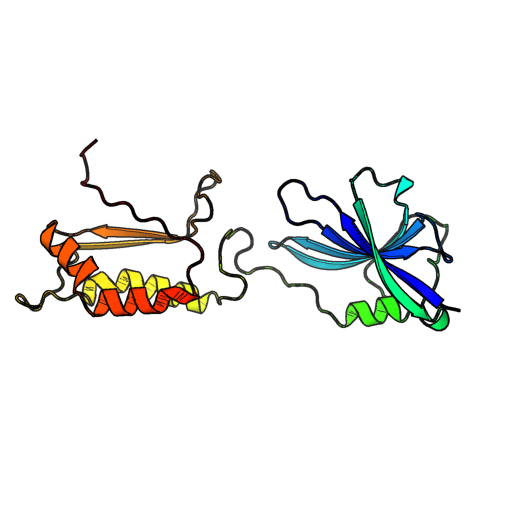RO A 1 159 ? 1.982 14.507 9.990 1.00 78.62 159 PRO A N 1
ATOM 1192 C CA . PRO A 1 159 ? 3.101 14.759 9.088 1.00 78.62 159 PRO A CA 1
ATOM 1193 C C . PRO A 1 159 ? 4.440 14.209 9.613 1.00 78.62 159 PRO A C 1
ATOM 1195 O O . PRO A 1 159 ? 5.456 14.348 8.937 1.00 78.62 159 PRO A O 1
ATOM 1198 N N . GLU A 1 160 ? 4.477 13.627 10.815 1.00 76.31 160 GLU A N 1
ATOM 1199 C CA . GLU A 1 160 ? 5.727 13.291 11.513 1.00 76.31 160 GLU A CA 1
ATOM 1200 C C . GLU A 1 160 ? 6.419 12.024 10.985 1.00 76.31 160 GLU A C 1
ATOM 1202 O O . GLU A 1 160 ? 7.597 11.807 11.262 1.00 76.31 160 GLU A O 1
ATOM 1207 N N . GLY A 1 161 ? 5.722 11.186 10.212 1.00 80.06 161 GLY A N 1
ATOM 1208 C CA . GLY A 1 161 ? 6.313 10.013 9.553 1.00 80.06 161 GLY A CA 1
ATOM 1209 C C . GLY A 1 161 ? 6.682 8.851 10.489 1.00 80.06 161 GLY A C 1
ATOM 1210 O O . GLY A 1 161 ? 7.386 7.930 10.077 1.00 80.06 161 GLY A O 1
ATOM 1211 N N . MET A 1 162 ? 6.224 8.880 11.744 1.00 82.62 162 MET A N 1
ATOM 1212 C CA . MET A 1 162 ? 6.548 7.896 12.791 1.00 82.62 162 MET A CA 1
ATOM 1213 C C . MET A 1 162 ? 5.480 6.804 12.970 1.00 82.62 162 MET A C 1
ATOM 1215 O O . MET A 1 162 ? 5.518 6.039 13.930 1.00 82.62 162 MET A O 1
ATOM 1219 N N . GLN A 1 163 ? 4.533 6.690 12.041 1.00 86.00 163 GLN A N 1
ATOM 1220 C CA . GLN A 1 163 ? 3.394 5.773 12.131 1.00 86.00 163 GLN A CA 1
ATOM 1221 C C . GLN A 1 163 ? 3.787 4.296 12.051 1.00 86.00 163 GLN A C 1
ATOM 1223 O O . GLN A 1 163 ? 2.988 3.420 12.377 1.00 86.00 163 GLN A O 1
ATOM 1228 N N . ASN A 1 164 ? 5.001 3.993 11.575 1.00 85.88 164 ASN A N 1
ATOM 1229 C CA . ASN A 1 164 ? 5.498 2.627 11.425 1.00 85.88 164 ASN A CA 1
ATOM 1230 C C . ASN A 1 164 ? 4.518 1.735 10.622 1.00 85.88 164 ASN A C 1
ATOM 1232 O O . ASN A 1 164 ? 4.269 0.588 10.987 1.00 85.88 164 ASN A O 1
ATOM 1236 N N . GLY A 1 165 ? 3.925 2.270 9.550 1.00 82.44 165 GLY A N 1
ATOM 1237 C CA . GLY A 1 165 ? 2.978 1.553 8.684 1.00 82.44 165 GLY A CA 1
ATOM 1238 C C . GLY A 1 165 ? 1.537 1.453 9.204 1.00 82.44 165 GLY A C 1
ATOM 1239 O O . GLY A 1 165 ? 0.716 0.812 8.558 1.00 82.44 165 GLY A O 1
ATOM 1240 N N . ILE A 1 166 ? 1.202 2.064 10.345 1.00 86.44 166 ILE A N 1
ATOM 1241 C CA . ILE A 1 166 ? -0.189 2.192 10.802 1.00 86.44 166 ILE A CA 1
ATOM 1242 C C . ILE A 1 166 ? -0.866 3.348 10.052 1.00 86.44 166 ILE A C 1
ATOM 1244 O O . ILE A 1 166 ? -0.346 4.456 10.036 1.00 86.44 166 ILE A O 1
ATOM 1248 N N . THR A 1 167 ? -2.026 3.107 9.438 1.00 86.06 167 THR A N 1
ATOM 1249 C CA . THR A 1 167 ? -2.754 4.129 8.652 1.00 86.06 167 THR A CA 1
ATOM 1250 C C . THR A 1 167 ? -4.051 4.584 9.282 1.00 86.06 167 THR A C 1
ATOM 1252 O O . THR A 1 167 ? -4.578 5.621 8.908 1.00 86.06 167 THR A O 1
ATOM 1255 N N . HIS A 1 168 ? -4.596 3.803 10.208 1.00 91.88 168 HIS A N 1
ATOM 1256 C CA . HIS A 1 168 ? -5.852 4.101 10.874 1.00 91.88 168 HIS A CA 1
ATOM 1257 C C . HIS A 1 168 ? -5.706 3.795 12.356 1.00 91.88 168 HIS A C 1
ATOM 1259 O O . HIS A 1 168 ? -5.074 2.807 12.736 1.00 91.88 168 HIS A O 1
ATOM 1265 N N . ALA A 1 169 ? -6.319 4.631 13.185 1.00 93.81 169 ALA A N 1
ATOM 1266 C CA . ALA A 1 169 ? -6.371 4.439 14.624 1.00 93.81 169 ALA A CA 1
ATOM 1267 C C . ALA A 1 169 ? -7.821 4.471 15.093 1.00 93.81 169 ALA A C 1
ATOM 1269 O O . ALA A 1 169 ? -8.628 5.261 14.598 1.00 93.81 169 ALA A O 1
ATOM 1270 N N . PHE A 1 170 ? -8.135 3.619 16.064 1.00 94.94 170 PHE A N 1
ATOM 1271 C CA . PHE A 1 170 ? -9.440 3.563 16.704 1.00 94.94 170 PHE A CA 1
ATOM 1272 C C . PHE A 1 170 ? -9.258 3.503 18.216 1.00 94.94 170 PHE A C 1
ATOM 1274 O O . PHE A 1 170 ? -8.367 2.817 18.713 1.00 94.94 170 PHE A O 1
ATOM 1281 N N . VAL A 1 171 ?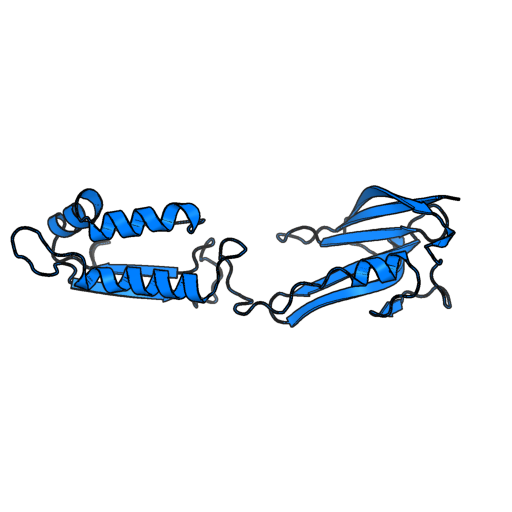 -10.123 4.209 18.935 1.00 96.38 171 VAL A N 1
ATOM 1282 C CA . VAL A 1 171 ? -10.213 4.208 20.392 1.00 96.38 171 VAL A CA 1
ATOM 1283 C C . VAL A 1 171 ? -11.614 3.751 20.759 1.00 96.38 171 VAL A C 1
ATOM 1285 O O . VAL A 1 171 ? -12.603 4.331 20.300 1.00 96.38 171 VAL A O 1
ATOM 1288 N N . VAL A 1 172 ? -11.683 2.703 21.575 1.00 95.94 172 VAL A N 1
ATOM 1289 C CA . VAL A 1 172 ? -12.927 2.156 22.113 1.00 95.94 172 VAL A CA 1
ATOM 1290 C C . VAL A 1 172 ? -12.865 2.260 23.627 1.00 95.94 172 VAL A C 1
ATOM 1292 O O . VAL A 1 172 ? -11.920 1.777 24.247 1.00 95.94 172 VAL A O 1
ATOM 1295 N N . GLU A 1 173 ? -13.860 2.913 24.209 1.00 97.38 173 GLU A N 1
ATOM 1296 C CA . GLU A 1 173 ? -13.947 3.159 25.641 1.00 97.38 173 GLU A CA 1
ATOM 1297 C C . GLU A 1 173 ? -14.989 2.239 26.278 1.00 97.38 173 GLU A C 1
ATOM 1299 O O . GLU A 1 173 ? -16.103 2.077 25.770 1.00 97.38 173 GLU A O 1
ATOM 1304 N N . PHE A 1 174 ? -14.631 1.666 27.423 1.00 96.12 174 PHE A N 1
ATOM 1305 C CA . PHE A 1 174 ? -15.479 0.774 28.206 1.00 96.12 174 PHE A CA 1
ATOM 1306 C C . PHE A 1 174 ? -15.642 1.330 29.618 1.00 96.12 174 PHE A C 1
ATOM 1308 O O . PHE A 1 174 ? -14.731 1.964 30.149 1.00 96.12 174 PHE A O 1
ATOM 1315 N N . ALA A 1 175 ? -16.788 1.062 30.244 1.00 93.38 175 ALA A N 1
ATOM 1316 C CA . ALA A 1 175 ? -17.037 1.472 31.625 1.00 93.38 175 ALA A CA 1
ATOM 1317 C C . ALA A 1 175 ? -16.217 0.662 32.642 1.00 93.38 175 ALA A C 1
ATOM 1319 O O . ALA A 1 175 ? -15.966 1.138 33.748 1.00 93.38 175 ALA A O 1
ATOM 1320 N N . SER A 1 176 ? -15.826 -0.564 32.283 1.00 94.06 176 SER A N 1
ATOM 1321 C CA . SER A 1 176 ? -15.138 -1.497 33.171 1.00 94.06 176 SER A CA 1
ATOM 1322 C C . SER A 1 176 ? -14.188 -2.435 32.418 1.00 94.06 176 SER A C 1
ATOM 1324 O O . SER A 1 176 ? -14.316 -2.664 31.211 1.00 94.06 176 SER A O 1
ATOM 1326 N N . GLU A 1 177 ? -13.241 -3.030 33.146 1.00 93.62 177 GLU A N 1
ATOM 1327 C CA . GLU A 1 177 ? -12.376 -4.084 32.602 1.00 93.62 177 GLU A CA 1
ATOM 1328 C C . GLU A 1 177 ? -13.148 -5.367 32.266 1.00 93.62 177 GLU A C 1
ATOM 1330 O O . GLU A 1 177 ? -12.762 -6.095 31.352 1.00 93.62 177 GLU A O 1
ATOM 1335 N N . GLU A 1 178 ? -14.246 -5.642 32.975 1.00 93.56 178 GLU A N 1
ATOM 1336 C CA . GLU A 1 178 ? -15.109 -6.802 32.730 1.00 93.56 178 GLU A CA 1
ATOM 1337 C C . GLU A 1 178 ? -15.816 -6.694 31.376 1.00 93.56 178 GLU A C 1
ATOM 1339 O O . GLU A 1 178 ? -15.817 -7.652 30.601 1.00 93.56 178 GLU A O 1
ATOM 1344 N N . ASP A 1 179 ? -16.332 -5.506 31.056 1.00 94.56 179 ASP A N 1
ATOM 1345 C CA . ASP A 1 179 ? -16.927 -5.190 29.757 1.00 94.56 179 ASP A CA 1
ATOM 1346 C C . ASP A 1 179 ? -15.910 -5.349 28.620 1.00 94.56 179 ASP A C 1
ATOM 1348 O O . ASP A 1 179 ? -16.184 -6.004 27.609 1.00 94.56 179 ASP A O 1
ATOM 1352 N N . ARG A 1 180 ? -14.697 -4.810 28.804 1.00 94.44 180 ARG A N 1
ATOM 1353 C CA . ARG A 1 180 ? -13.594 -4.960 27.842 1.00 94.44 180 ARG A CA 1
ATOM 1354 C C . ARG A 1 180 ? -13.217 -6.429 27.646 1.00 94.44 180 ARG A C 1
ATOM 1356 O O . ARG A 1 180 ? -13.013 -6.877 26.520 1.00 94.44 180 ARG A O 1
ATOM 1363 N N . LYS A 1 181 ? -13.150 -7.206 28.727 1.00 93.25 181 LYS A N 1
ATOM 1364 C CA . LYS A 1 181 ? -12.852 -8.640 28.658 1.00 93.25 181 LYS A CA 1
ATOM 1365 C C . LYS A 1 181 ? -13.938 -9.401 27.897 1.00 93.25 181 LYS A C 1
ATOM 1367 O O . LYS A 1 181 ? -13.623 -10.207 27.024 1.00 93.25 181 LYS A O 1
ATOM 1372 N N . TYR A 1 182 ? -15.210 -9.124 28.184 1.00 94.69 182 TYR A N 1
ATOM 1373 C CA . TYR A 1 182 ? -16.326 -9.722 27.455 1.00 94.69 182 TYR A CA 1
ATOM 1374 C C . TYR A 1 182 ? -16.280 -9.374 25.959 1.00 94.69 182 TYR A C 1
ATOM 1376 O O . TYR A 1 182 ? -16.412 -10.273 25.127 1.00 94.69 182 TYR A O 1
ATOM 1384 N N . TYR A 1 183 ? -16.015 -8.107 25.620 1.00 94.31 183 TYR A N 1
ATOM 1385 C CA . TYR A 1 183 ? -15.816 -7.648 24.243 1.00 94.31 183 TYR A CA 1
ATOM 1386 C C . TYR A 1 183 ? -14.762 -8.471 23.504 1.00 94.31 183 TYR A C 1
ATOM 1388 O O . TYR A 1 183 ? -15.038 -9.003 22.432 1.00 94.31 183 TYR A O 1
ATOM 1396 N N . LEU A 1 184 ? -13.580 -8.639 24.098 1.00 91.19 184 LEU A N 1
ATOM 1397 C CA . LEU A 1 184 ? -12.472 -9.346 23.459 1.00 91.19 184 LEU A CA 1
ATOM 1398 C C . LEU A 1 184 ? -12.731 -10.848 23.292 1.00 91.19 184 LEU A C 1
ATOM 1400 O O . LEU A 1 184 ? -12.371 -11.414 22.262 1.00 91.19 184 LEU A O 1
ATOM 1404 N N . GLU A 1 185 ? -13.329 -11.497 24.293 1.00 92.12 185 GLU A N 1
ATOM 1405 C CA . GLU A 1 185 ? -13.352 -12.963 24.375 1.00 92.12 185 GLU A CA 1
ATOM 1406 C C . GLU A 1 185 ? -14.675 -13.607 23.944 1.00 92.12 185 GLU A C 1
ATOM 1408 O O . GLU A 1 185 ? -14.688 -14.786 23.588 1.00 92.12 185 GLU A O 1
ATOM 1413 N N . LYS A 1 186 ? -15.800 -12.891 24.052 1.00 95.00 186 LYS A N 1
ATOM 1414 C CA . LYS A 1 186 ? -17.136 -13.512 24.022 1.00 95.00 186 LYS A CA 1
ATOM 1415 C C . LYS A 1 186 ? -18.155 -12.796 23.150 1.00 95.00 186 LYS A C 1
ATOM 1417 O O . LYS A 1 186 ? -19.111 -13.446 22.731 1.00 95.00 186 LYS A O 1
ATOM 1422 N N . ASP A 1 187 ? -17.996 -11.499 22.901 1.00 95.31 187 ASP A N 1
ATOM 1423 C CA . ASP A 1 187 ? -18.983 -10.752 22.128 1.00 95.31 187 ASP A CA 1
ATOM 1424 C C . ASP A 1 187 ? -19.013 -11.231 20.660 1.00 95.31 187 ASP A C 1
ATOM 1426 O O . ASP A 1 187 ? -18.010 -11.123 19.947 1.00 95.31 187 ASP A O 1
ATOM 1430 N N . PRO A 1 188 ? -20.146 -11.771 20.176 1.00 96.25 188 PRO A N 1
ATOM 1431 C CA . PRO A 1 188 ? -20.208 -12.369 18.848 1.00 96.25 188 PRO A CA 1
ATOM 1432 C C . PRO A 1 188 ? -20.060 -11.334 17.726 1.00 96.25 188 PRO A C 1
ATOM 1434 O O . PRO A 1 188 ? -19.513 -11.668 16.677 1.00 96.25 188 PRO A O 1
ATOM 1437 N N . ALA A 1 189 ? -20.504 -10.088 17.930 1.00 95.31 189 ALA A N 1
ATOM 1438 C CA . ALA A 1 189 ? -20.393 -9.039 16.919 1.00 95.31 189 ALA A CA 1
ATOM 1439 C C . ALA A 1 189 ? -18.935 -8.586 16.750 1.00 95.31 189 ALA A C 1
ATOM 1441 O O . ALA A 1 189 ? -18.468 -8.410 15.622 1.00 95.31 189 ALA A O 1
ATOM 1442 N N . HIS A 1 190 ? -18.196 -8.457 17.856 1.00 92.88 190 HIS A N 1
ATOM 1443 C CA . HIS A 1 190 ? -16.760 -8.186 17.811 1.00 92.88 190 HIS A CA 1
ATOM 1444 C C . HIS A 1 190 ? -15.979 -9.346 17.177 1.00 92.88 190 HIS A C 1
ATOM 1446 O O . HIS A 1 190 ? -15.164 -9.117 16.283 1.00 92.88 190 HIS A O 1
ATOM 1452 N N . LEU A 1 191 ? -16.249 -10.592 17.581 1.00 91.81 191 LEU A N 1
ATOM 1453 C CA . LEU A 1 191 ? -15.552 -11.763 17.038 1.00 91.81 191 LEU A CA 1
ATOM 1454 C C . LEU A 1 191 ? -15.804 -11.946 15.533 1.00 91.81 191 LEU A C 1
ATOM 1456 O O . LEU A 1 191 ? -14.871 -12.261 14.792 1.00 91.81 191 LEU A O 1
ATOM 1460 N N . GLU A 1 192 ? -17.030 -11.697 15.057 1.00 92.69 192 GLU A N 1
ATOM 1461 C CA . GLU A 1 192 ? -17.340 -11.678 13.622 1.00 92.69 192 GLU A CA 1
ATOM 1462 C C . GLU A 1 192 ? -16.532 -10.594 12.894 1.00 92.69 192 GLU A C 1
ATOM 1464 O O . GLU A 1 192 ? -15.940 -10.846 11.840 1.00 92.69 192 GLU A O 1
ATOM 1469 N N . PHE A 1 193 ? -16.470 -9.389 13.467 1.00 90.81 193 PHE A N 1
ATOM 1470 C CA . PHE A 1 193 ? -15.694 -8.295 12.898 1.00 90.81 193 PHE A CA 1
ATOM 1471 C C . PHE A 1 193 ? -14.204 -8.643 12.807 1.00 90.81 193 PHE A C 1
ATOM 1473 O O . PHE A 1 193 ? -13.639 -8.538 11.721 1.00 90.81 193 PHE A O 1
ATOM 1480 N N . VAL A 1 194 ? -13.582 -9.142 13.879 1.00 87.38 194 VAL A N 1
ATOM 1481 C CA . VAL A 1 194 ? -12.172 -9.577 13.863 1.00 87.38 194 VAL A CA 1
ATOM 1482 C C . VAL A 1 194 ? -11.942 -10.687 12.835 1.00 87.38 194 VAL A C 1
ATOM 1484 O O . VAL A 1 194 ? -10.955 -10.649 12.099 1.00 87.38 194 VAL A O 1
ATOM 1487 N N . GLY A 1 195 ? -12.878 -11.633 12.714 1.00 85.94 195 GLY A N 1
ATOM 1488 C CA . GLY A 1 195 ? -12.833 -12.681 11.693 1.00 85.94 195 GLY A CA 1
ATOM 1489 C C . GLY A 1 195 ? -12.779 -12.130 10.264 1.00 85.94 195 GLY A C 1
ATOM 1490 O O . GLY A 1 195 ? -12.042 -12.660 9.434 1.00 85.94 195 GLY A O 1
ATOM 1491 N N . SER A 1 196 ? -13.487 -11.029 9.990 1.00 84.06 196 SER A N 1
ATOM 1492 C CA . SER A 1 196 ? -13.492 -10.377 8.670 1.00 84.06 196 SER A CA 1
ATOM 1493 C C . SER A 1 196 ? -12.177 -9.672 8.303 1.00 84.06 196 SER A C 1
ATOM 1495 O O . SER A 1 196 ? -11.942 -9.380 7.132 1.00 84.06 196 SER A O 1
ATOM 1497 N N . LEU A 1 197 ? -11.297 -9.415 9.277 1.00 81.88 197 LEU A N 1
ATOM 1498 C CA . LEU A 1 197 ? -10.077 -8.626 9.082 1.00 81.88 197 LEU A CA 1
ATOM 1499 C C . LEU A 1 197 ? -8.850 -9.450 8.669 1.00 81.88 197 LEU A C 1
ATOM 1501 O O . LEU A 1 197 ? -7.856 -8.873 8.220 1.00 81.88 197 LEU A O 1
ATOM 1505 N N . LYS A 1 198 ? -8.904 -10.781 8.799 1.00 75.94 198 LYS A N 1
ATOM 1506 C CA . LYS A 1 198 ? -7.750 -11.686 8.648 1.00 75.94 198 LYS A CA 1
ATOM 1507 C C . LYS A 1 198 ? -7.008 -11.520 7.316 1.00 75.94 198 LYS A C 1
ATOM 1509 O O . LYS A 1 198 ? -5.782 -11.454 7.296 1.00 75.94 198 LYS A O 1
ATOM 1514 N N . ASP A 1 199 ? -7.744 -11.401 6.217 1.00 75.50 199 ASP A N 1
ATOM 1515 C CA . ASP A 1 199 ? -7.159 -11.287 4.876 1.00 75.50 199 ASP A CA 1
ATOM 1516 C C . ASP A 1 199 ? -6.945 -9.830 4.443 1.00 75.50 199 ASP A C 1
ATOM 1518 O O . ASP A 1 199 ? -6.253 -9.557 3.464 1.00 75.50 199 ASP A O 1
ATOM 1522 N N . VAL A 1 200 ? -7.426 -8.869 5.233 1.00 75.94 200 VAL A N 1
ATOM 1523 C CA . VAL A 1 200 ? -7.414 -7.437 4.907 1.00 75.94 200 VAL A CA 1
ATOM 1524 C C . VAL A 1 200 ? -6.271 -6.703 5.613 1.00 75.94 200 VAL A C 1
ATOM 1526 O O . VAL A 1 200 ? -5.610 -5.863 5.009 1.00 75.94 200 VAL A O 1
ATOM 1529 N N . ILE A 1 201 ? -5.986 -7.044 6.871 1.00 78.12 201 ILE A N 1
ATOM 1530 C CA . ILE A 1 201 ? -4.995 -6.336 7.688 1.00 78.12 201 ILE A CA 1
ATOM 1531 C C . ILE A 1 201 ? -3.587 -6.866 7.426 1.00 78.12 201 ILE A C 1
ATOM 1533 O O . ILE A 1 201 ? -3.351 -8.075 7.424 1.00 78.12 201 ILE A O 1
ATOM 1537 N N . GLU A 1 202 ? -2.649 -5.954 7.172 1.00 79.88 202 GLU A N 1
ATOM 1538 C CA . GLU A 1 202 ? -1.215 -6.257 7.057 1.00 79.88 202 GLU A CA 1
ATOM 1539 C C . GLU A 1 202 ? -0.498 -6.108 8.402 1.00 79.88 202 GLU A C 1
ATOM 1541 O O . GLU A 1 202 ? 0.311 -6.955 8.777 1.00 79.88 202 GLU A O 1
ATOM 1546 N N . LYS A 1 203 ? -0.832 -5.054 9.155 1.00 83.00 203 LYS A N 1
ATOM 1547 C CA . LYS A 1 203 ? -0.224 -4.733 10.445 1.00 83.00 203 LYS A CA 1
ATOM 1548 C C . LYS A 1 203 ? -1.278 -4.231 11.427 1.00 83.00 203 LYS A C 1
ATOM 1550 O O . LYS A 1 203 ? -2.148 -3.449 11.058 1.00 83.00 203 LYS A O 1
ATOM 1555 N N . VAL A 1 204 ? -1.179 -4.669 12.681 1.00 84.38 204 VAL A N 1
ATOM 1556 C CA . VAL A 1 204 ? -2.043 -4.231 13.783 1.00 84.38 204 VAL A CA 1
ATOM 1557 C C . VAL A 1 204 ? -1.213 -4.009 15.040 1.00 84.38 204 VAL A C 1
ATOM 1559 O O . VAL A 1 204 ? -0.270 -4.752 15.312 1.00 84.38 204 VAL A O 1
ATOM 1562 N N . GLN A 1 205 ? -1.576 -2.987 15.806 1.00 86.44 205 GLN A N 1
ATOM 1563 C CA . GLN A 1 205 ? -1.054 -2.729 17.140 1.00 86.44 205 GLN A CA 1
ATOM 1564 C C . GLN A 1 205 ? -2.231 -2.411 18.059 1.00 86.44 205 GLN A C 1
ATOM 1566 O O . GLN A 1 205 ? -3.115 -1.643 17.687 1.00 86.44 205 GLN A O 1
ATOM 1571 N N . VAL A 1 206 ? -2.242 -3.016 19.245 1.00 88.00 206 VAL A N 1
ATOM 1572 C CA . VAL A 1 206 ? -3.297 -2.837 20.247 1.00 88.00 206 VAL A CA 1
ATOM 1573 C C . VAL A 1 206 ? -2.650 -2.353 21.536 1.00 88.00 206 VAL A C 1
ATOM 1575 O O . VAL A 1 206 ? -1.640 -2.911 21.965 1.00 88.00 206 VAL A O 1
ATOM 1578 N N . VAL A 1 207 ? -3.216 -1.301 22.123 1.00 91.62 207 VAL A N 1
ATOM 1579 C CA . VAL A 1 207 ? -2.764 -0.714 23.386 1.00 91.62 207 VAL A CA 1
ATOM 1580 C C . VAL A 1 207 ? -3.987 -0.474 24.260 1.00 91.62 207 VAL A C 1
ATOM 1582 O O . VAL A 1 207 ? -4.883 0.272 23.874 1.00 91.62 207 VAL A O 1
ATOM 1585 N N . ASP A 1 208 ? -4.001 -1.095 25.435 1.00 91.50 208 ASP A N 1
ATOM 1586 C CA . ASP A 1 208 ? -4.990 -0.840 26.478 1.00 91.50 208 ASP A CA 1
ATOM 1587 C C . ASP A 1 208 ? -4.388 0.107 27.519 1.00 91.50 208 ASP A C 1
ATOM 1589 O O . ASP A 1 208 ? -3.239 -0.066 27.931 1.00 91.50 208 ASP A O 1
ATOM 1593 N N . PHE A 1 209 ? -5.156 1.098 27.963 1.00 94.19 209 PHE A N 1
ATOM 1594 C CA . PHE A 1 209 ? -4.715 2.043 28.984 1.00 94.19 209 PHE A CA 1
ATOM 1595 C C . PHE A 1 209 ? -5.896 2.573 29.798 1.00 94.19 209 PHE A C 1
ATOM 1597 O O . PHE A 1 209 ? -7.042 2.547 29.351 1.00 94.19 209 PHE A O 1
ATOM 1604 N N . THR A 1 210 ? -5.589 3.110 30.978 1.00 93.19 210 THR A N 1
ATOM 1605 C CA . THR A 1 210 ? -6.533 3.872 31.799 1.00 93.19 210 THR A CA 1
ATOM 1606 C C . THR A 1 210 ? -6.182 5.349 31.690 1.00 93.19 210 THR A C 1
ATOM 1608 O O . THR A 1 210 ? -5.051 5.744 31.978 1.00 93.19 210 THR A O 1
ATOM 1611 N N . GLY A 1 211 ? -7.137 6.179 31.265 1.00 91.50 211 GLY A N 1
ATOM 1612 C CA . GLY A 1 211 ? -6.921 7.618 31.120 1.00 91.50 211 GLY A CA 1
ATOM 1613 C C . GLY A 1 211 ? -6.426 8.256 32.423 1.00 91.50 211 GLY A C 1
ATOM 1614 O O . GLY A 1 211 ? -7.074 8.139 33.459 1.00 91.50 211 GLY A O 1
ATOM 1615 N N . GLY A 1 212 ? -5.275 8.933 32.368 1.00 92.94 212 GLY A N 1
ATOM 1616 C CA . GLY A 1 212 ? -4.681 9.628 33.517 1.00 92.94 212 GLY A CA 1
ATOM 1617 C C . GLY A 1 212 ? -3.786 8.778 34.429 1.00 92.94 212 GLY A C 1
ATOM 1618 O O . GLY A 1 2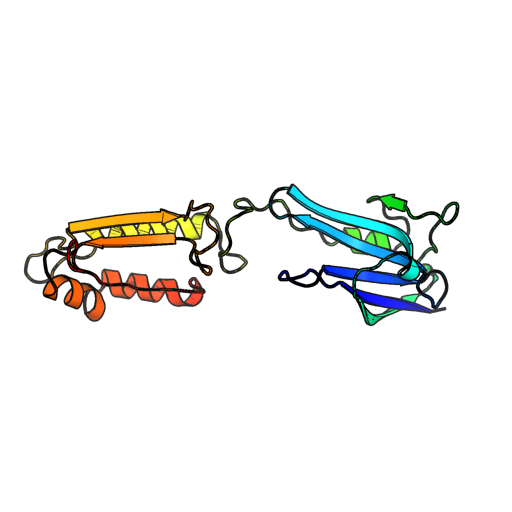12 ? -3.350 9.286 35.460 1.00 92.94 212 GLY A O 1
ATOM 1619 N N . VAL A 1 213 ? -3.495 7.522 34.068 1.00 93.62 213 VAL A N 1
ATOM 1620 C CA . VAL A 1 213 ? -2.522 6.664 34.769 1.00 93.62 213 VAL A CA 1
ATOM 1621 C C . VAL A 1 213 ? -1.218 6.617 33.959 1.00 93.62 213 VAL A C 1
ATOM 1623 O O . VAL A 1 213 ? -1.264 6.322 32.766 1.00 93.62 213 VAL A O 1
ATOM 1626 N N . PHE A 1 214 ? -0.083 6.929 34.598 1.00 86.25 214 PHE A N 1
ATOM 1627 C CA . PHE A 1 214 ? 1.250 7.043 33.981 1.00 86.25 214 PHE A CA 1
ATOM 1628 C C . PHE A 1 214 ? 2.229 6.003 34.525 1.00 86.25 214 PHE A C 1
ATOM 1630 O O . PHE A 1 214 ? 2.170 5.738 35.749 1.00 86.25 214 PHE A O 1
#

Secondary structure (DSSP, 8-state):
-EEEEEEEEE--TTSPPEEEEEEESTTSSSEEEEEEEEEETTTEEEEEEEEEEEGGG--S-EEEEEEEEEEGGG--PPPSSS--EEES---SHHHHHHTTSPPP---SSTT---S-TT--HHHHHHHHHHHHHHHHH-B-TTT-SB-EEEEEEEE---TT--STT--EEEEEEESSHHHHHHHHHT-HHHHHHHHHHTTT-S--------TT--

Sequence (214 aa):
MSRTIYLAEFSNGPRPAHQSVFMPTGNAGTKGKLIHVDGNPALGFSLEFLRNFDYADFPTPYWISELGAVDARFVTDTPGNGQLSKDAVARDQLESVATLVAPPGRSLNPFDPALKSGLSADTVKDLCTRMLSLKDKCVHPTSQKPYILSASGGADNSPEGMQNGITHAFVVEFASEEDRKYYLEKDPAHLEFVGSLKDVIEKVQVVDFTGGVF

pLDDT: mean 87.35, std 10.67, range [46.88, 97.5]

InterPro domains:
  IPR011008 Dimeric alpha-beta barrel [SSF54909] (115-211)
  IPR013097 Stress responsive alpha+beta-barrel [PF07876] (120-210)
  IPR013097 Stress responsive alpha+beta-barrel [PS51502] (105-209)
  IPR013097 Stress responsive alpha+beta-barrel [SM00886] (114-211)
  IPR044662 Stress-response A/B barrel domain-containing protein HS1/DABB1-like [PTHR33178] (116-210)
  IPR046670 Protein of unknown function DUF6540 [PF20174] (5-111)

Organism: NCBI:txid1810919

Radius of gyration: 26.6 Å; chains: 1; bounding box: 58×28×72 Å

Foldseek 3Di:
DKAWKKWKWWDDDPDGTFIWIFTAQPRDAQFFKTWGWDDALAQFIATKIKARDGCVPPPTDMDIDTPDIDDCQQDDHGDDPSDIDMDQDDDGNVSVVSVVDDGGGHHPCRPQQDWPPPDDPVNVVVLVVLQQCCQAQQADPVVRGRFWPGKDKDFDDDPPPPCVNDGMDMDIHGPDPVSVVCLVPPRPSSVVSVVVCPVGDPDDDDDDDDPPDD